Protein AF-A0AB33TTB2-F1 (afdb_monomer)

Radius of gyration: 27.1 Å; Cα contacts (8 Å, |Δi|>4): 360; chains: 1; bounding box: 68×47×78 Å

Organism: Neisseria meningitidis (NCBI:txid487)

Secondary structure (DSSP, 8-state):
-HHHHHHHHTT-HHHHHHT---TTPPPGGG-TTSTHHHHHHHHHHHHHHHHHHHTTTTS-HHHHHHHHHHHHHHHHHHHTS--SS-GGG-HHHHHHHHHHHHHHHHHHHHHHHTT--THHHHHHHHHHHHHHHHHHHHHH--TT-TTTTTGGGHHHHHHHHHHHHHHTS--HHHHHHTSHHHHHHHHTHHHHHHHHHHHHHHHHHH-GGGS-TTHHHHHHHHHHHHHHHHIIIIIHHHHT----HHHHIIIIIIHHHHHHHHHHHHHTTSHHHHHHHHTT--HHHH--BT-TTS--EEE-TTSPP-EEEEESHHHHHTHHHHHHHHHHHT-EEEEEE-STTTTS--

pLDDT: mean 86.95, std 10.03, range [43.91, 97.88]

Mean predicted aligned error: 10.15 Å

Structure (mmCIF, N/CA/C/O backbone):
data_AF-A0AB33TTB2-F1
#
_entry.id   AF-A0AB33TTB2-F1
#
loop_
_atom_site.group_PDB
_atom_site.id
_atom_site.type_symbol
_atom_site.label_atom_id
_atom_site.label_alt_id
_atom_site.label_comp_id
_atom_site.label_asym_id
_atom_site.label_entity_id
_atom_site.label_seq_id
_atom_site.pdbx_PDB_ins_code
_atom_site.Cartn_x
_atom_site.Cartn_y
_atom_site.Cartn_z
_atom_site.occupancy
_atom_site.B_iso_or_equiv
_atom_site.auth_seq_id
_atom_site.auth_comp_id
_atom_site.auth_asym_id
_atom_site.auth_atom_id
_atom_site.pdbx_PDB_model_num
ATOM 1 N N . MET A 1 1 ? 6.345 -4.148 -17.003 1.00 59.56 1 MET A N 1
ATOM 2 C CA . MET A 1 1 ? 4.890 -3.940 -16.803 1.00 59.56 1 MET A CA 1
ATOM 3 C C . MET A 1 1 ? 4.116 -5.257 -16.693 1.00 59.56 1 MET A C 1
ATOM 5 O O . MET A 1 1 ? 3.504 -5.482 -15.660 1.00 59.56 1 MET A O 1
ATOM 9 N N . TRP A 1 2 ? 4.180 -6.157 -17.684 1.00 67.38 2 TRP A N 1
ATOM 10 C CA . TRP A 1 2 ? 3.386 -7.404 -17.705 1.00 67.38 2 TRP A CA 1
ATOM 11 C C . TRP A 1 2 ? 3.633 -8.361 -16.536 1.00 67.38 2 TRP A C 1
ATOM 13 O O . TRP A 1 2 ? 2.680 -8.831 -15.923 1.00 67.38 2 TRP A O 1
ATOM 23 N N . LYS A 1 3 ? 4.902 -8.603 -16.175 1.00 69.50 3 LYS A N 1
ATOM 24 C CA . LYS A 1 3 ? 5.251 -9.426 -15.005 1.00 69.50 3 LYS A CA 1
ATOM 25 C C . LYS A 1 3 ? 4.640 -8.860 -13.717 1.00 69.50 3 LYS A C 1
ATOM 27 O O . LYS A 1 3 ? 4.057 -9.613 -12.951 1.00 69.50 3 LYS A O 1
ATOM 32 N N . SER A 1 4 ? 4.698 -7.538 -13.529 1.00 65.88 4 SER A N 1
ATOM 33 C CA . SER A 1 4 ? 4.087 -6.845 -12.386 1.00 65.88 4 SER A CA 1
ATOM 34 C C . SER A 1 4 ? 2.560 -6.950 -12.379 1.00 65.88 4 SER A C 1
ATOM 36 O O . SER A 1 4 ? 1.979 -7.112 -11.317 1.00 65.88 4 SER A O 1
ATOM 38 N N . ALA A 1 5 ? 1.904 -6.897 -13.544 1.00 69.75 5 ALA A N 1
ATOM 39 C CA . ALA A 1 5 ? 0.453 -7.066 -13.645 1.00 69.75 5 ALA A CA 1
ATOM 40 C C . ALA A 1 5 ? 0.011 -8.500 -13.301 1.00 69.75 5 ALA A C 1
ATOM 42 O O . ALA A 1 5 ? -0.949 -8.691 -12.560 1.00 69.75 5 ALA A O 1
ATOM 43 N N . LEU A 1 6 ? 0.739 -9.512 -13.785 1.00 72.12 6 LEU A N 1
ATOM 44 C CA . LEU A 1 6 ? 0.461 -10.918 -13.472 1.00 72.12 6 LEU A CA 1
ATOM 45 C C . LEU A 1 6 ? 0.673 -11.232 -11.987 1.00 72.12 6 LEU A C 1
ATOM 47 O O . LEU A 1 6 ? -0.139 -11.929 -11.386 1.00 72.12 6 LEU A O 1
ATOM 51 N N . THR A 1 7 ? 1.729 -10.697 -11.372 1.00 72.56 7 THR A N 1
ATOM 52 C CA . THR A 1 7 ? 1.968 -10.891 -9.935 1.00 72.56 7 THR A CA 1
ATOM 53 C C . THR A 1 7 ? 0.999 -10.089 -9.071 1.00 72.56 7 THR A C 1
ATOM 55 O O . THR A 1 7 ? 0.660 -10.549 -7.984 1.00 72.56 7 THR A O 1
ATOM 58 N N . ALA A 1 8 ? 0.484 -8.952 -9.555 1.00 70.44 8 ALA A N 1
ATOM 59 C CA . ALA A 1 8 ? -0.606 -8.221 -8.903 1.00 70.44 8 ALA A CA 1
ATOM 60 C C . ALA A 1 8 ? -1.866 -9.082 -8.757 1.00 70.44 8 ALA A C 1
ATOM 62 O O . ALA A 1 8 ? -2.477 -9.100 -7.694 1.00 70.44 8 ALA A O 1
ATOM 63 N N . LEU A 1 9 ? -2.222 -9.821 -9.814 1.00 73.06 9 LEU A N 1
ATOM 64 C CA . LEU A 1 9 ? -3.417 -10.669 -9.850 1.00 73.06 9 LEU A CA 1
ATOM 65 C C . LEU A 1 9 ? -3.368 -11.807 -8.822 1.00 73.06 9 LEU A C 1
ATOM 67 O O . LEU A 1 9 ? -4.408 -12.227 -8.327 1.00 73.06 9 LEU A O 1
ATOM 71 N N . GLY A 1 10 ? -2.169 -12.287 -8.488 1.00 76.56 10 GLY A N 1
ATOM 72 C CA . GLY A 1 10 ? -1.950 -13.295 -7.449 1.00 76.56 10 GLY A CA 1
ATOM 73 C C . GLY A 1 10 ? -1.632 -12.725 -6.064 1.00 76.56 10 GLY A C 1
ATOM 74 O O . GLY A 1 10 ? -1.158 -13.481 -5.221 1.00 76.56 10 GLY A O 1
ATOM 75 N N . PHE A 1 11 ? -1.801 -11.415 -5.842 1.00 80.88 11 PHE A N 1
ATOM 76 C CA . PHE A 1 11 ? -1.378 -10.716 -4.619 1.00 80.88 11 PHE A CA 1
ATOM 77 C C . PHE A 1 11 ? 0.077 -11.006 -4.224 1.00 80.88 11 PHE A C 1
ATOM 79 O O . PHE A 1 11 ? 0.389 -11.190 -3.053 1.00 80.88 11 PHE A O 1
ATOM 86 N N . ALA A 1 12 ? 0.978 -11.078 -5.204 1.00 84.94 12 ALA A N 1
ATOM 87 C CA . ALA A 1 12 ? 2.390 -11.415 -5.019 1.00 84.94 12 ALA A CA 1
ATOM 88 C C . ALA A 1 12 ? 3.334 -10.357 -5.615 1.00 84.94 12 ALA A C 1
ATOM 90 O O . ALA A 1 12 ? 4.532 -10.609 -5.788 1.00 84.94 12 ALA A O 1
ATOM 91 N N . SER A 1 13 ? 2.824 -9.167 -5.956 1.00 85.56 13 SER A N 1
ATOM 92 C CA . SER A 1 13 ? 3.643 -8.108 -6.558 1.00 85.56 13 SER A CA 1
ATOM 93 C C . SER A 1 13 ? 4.726 -7.615 -5.598 1.00 85.56 13 SER A C 1
ATOM 95 O O . SER A 1 13 ? 5.835 -7.317 -6.032 1.00 85.56 13 SER A O 1
ATOM 97 N N . ASN A 1 14 ? 4.472 -7.635 -4.290 1.00 88.88 14 ASN A N 1
ATOM 98 C CA . ASN A 1 14 ? 5.473 -7.317 -3.278 1.00 88.88 14 ASN A CA 1
ATOM 99 C C . ASN A 1 14 ? 6.686 -8.254 -3.325 1.00 88.88 14 ASN A C 1
ATOM 101 O O . ASN A 1 14 ? 7.813 -7.776 -3.313 1.00 88.88 14 ASN A O 1
ATOM 105 N N . LEU A 1 15 ? 6.483 -9.566 -3.472 1.00 87.12 15 LEU A N 1
ATOM 106 C CA . LEU A 1 15 ? 7.585 -10.527 -3.595 1.00 87.12 15 LEU A CA 1
ATOM 107 C C . LEU A 1 15 ? 8.352 -10.362 -4.909 1.00 87.12 15 LEU A C 1
ATOM 109 O O . LEU A 1 15 ? 9.559 -10.587 -4.946 1.00 87.12 15 LEU A O 1
ATOM 113 N N . TYR A 1 16 ? 7.663 -9.960 -5.980 1.00 85.56 16 TYR A N 1
ATOM 114 C CA . TYR A 1 16 ? 8.309 -9.618 -7.244 1.00 85.56 16 TYR A CA 1
ATOM 115 C C . TYR A 1 16 ? 9.255 -8.425 -7.079 1.00 85.56 16 TYR A C 1
ATOM 117 O O . TYR A 1 16 ? 10.412 -8.515 -7.475 1.00 85.56 16 TYR A O 1
ATOM 125 N N . PHE A 1 17 ? 8.795 -7.339 -6.452 1.00 85.00 17 PHE A N 1
ATOM 126 C CA . PHE A 1 17 ? 9.632 -6.158 -6.224 1.00 85.00 17 PHE A CA 1
ATOM 127 C C . PHE A 1 17 ? 10.705 -6.376 -5.145 1.00 85.00 17 PHE A C 1
ATOM 129 O O . PHE A 1 17 ? 11.785 -5.801 -5.254 1.00 85.00 17 PHE A O 1
ATOM 136 N N . ALA A 1 18 ? 10.464 -7.263 -4.172 1.00 84.88 18 ALA A N 1
ATOM 137 C CA . ALA A 1 18 ? 11.431 -7.630 -3.133 1.00 84.88 18 ALA A CA 1
ATOM 138 C C . ALA A 1 18 ? 12.701 -8.300 -3.683 1.00 84.88 18 ALA A C 1
ATOM 140 O O . ALA A 1 18 ? 13.742 -8.264 -3.033 1.00 84.88 18 ALA A O 1
ATOM 141 N N . ARG A 1 19 ? 12.629 -8.926 -4.867 1.00 82.94 19 ARG A N 1
ATOM 142 C CA . ARG A 1 19 ? 13.783 -9.566 -5.525 1.00 82.94 19 ARG A CA 1
ATOM 143 C C . ARG A 1 19 ? 14.780 -8.566 -6.116 1.00 82.94 19 ARG A C 1
ATOM 145 O O . ARG A 1 19 ? 15.838 -8.985 -6.565 1.00 82.94 19 ARG A O 1
ATOM 152 N N . GLY A 1 20 ? 14.474 -7.270 -6.070 1.00 67.06 20 GLY A N 1
ATOM 153 C CA . GLY A 1 20 ? 15.367 -6.215 -6.530 1.00 67.06 20 GLY A CA 1
ATOM 154 C C . GLY A 1 20 ? 15.230 -5.909 -8.020 1.00 67.06 20 GLY A C 1
ATOM 155 O O . GLY A 1 20 ? 14.283 -6.336 -8.684 1.00 67.06 20 GLY A O 1
ATOM 156 N N . LYS A 1 21 ? 16.153 -5.082 -8.514 1.00 62.44 21 LYS A N 1
ATOM 157 C CA . LYS A 1 21 ? 16.252 -4.676 -9.919 1.00 62.44 21 LYS A CA 1
ATOM 158 C C . LYS A 1 21 ? 17.317 -5.514 -10.614 1.00 62.44 21 LYS A C 1
ATOM 160 O O . LYS A 1 21 ? 18.397 -5.700 -10.056 1.00 62.44 21 LYS A O 1
ATOM 165 N N . ASP A 1 22 ? 17.048 -5.913 -11.849 1.00 56.81 22 ASP A N 1
ATOM 166 C CA . ASP A 1 22 ? 18.122 -6.286 -12.769 1.00 56.81 22 ASP A CA 1
ATOM 167 C C . ASP A 1 22 ? 18.899 -5.017 -13.176 1.00 56.81 22 ASP A C 1
ATOM 169 O O . ASP A 1 22 ? 18.348 -3.918 -13.166 1.00 56.81 22 ASP A O 1
ATOM 173 N N . TYR A 1 23 ? 20.172 -5.134 -13.560 1.00 43.91 23 TYR A N 1
ATOM 174 C CA . TYR A 1 23 ? 21.022 -3.981 -13.923 1.00 43.91 23 TYR A CA 1
ATOM 175 C C . TYR A 1 23 ? 20.400 -3.053 -14.993 1.00 43.91 23 TYR A C 1
ATOM 177 O O . TYR A 1 23 ? 20.652 -1.854 -15.006 1.00 43.91 23 TYR A O 1
ATOM 185 N N . PHE A 1 24 ? 19.542 -3.601 -15.860 1.00 52.94 24 PHE A N 1
ATOM 186 C CA . PHE A 1 24 ? 18.864 -2.889 -16.952 1.00 52.94 24 PHE A CA 1
ATOM 187 C C . PHE A 1 24 ? 17.390 -2.574 -16.668 1.00 52.94 24 PHE A C 1
ATOM 189 O O . PHE A 1 24 ? 16.651 -2.192 -17.578 1.00 52.94 24 PHE A O 1
ATOM 196 N N . ASP A 1 25 ? 16.925 -2.782 -15.438 1.00 60.16 25 ASP A N 1
ATOM 197 C CA . ASP A 1 25 ? 15.561 -2.423 -15.079 1.00 60.16 25 ASP A CA 1
ATOM 198 C C . ASP A 1 25 ? 15.410 -0.893 -15.006 1.00 60.16 25 ASP A C 1
ATOM 200 O O . ASP A 1 25 ? 16.280 -0.218 -14.447 1.00 60.16 25 ASP A O 1
ATOM 204 N N . PRO A 1 26 ? 14.277 -0.334 -15.478 1.00 60.41 26 PRO A N 1
ATOM 205 C CA . PRO A 1 26 ? 13.971 1.078 -15.275 1.00 60.41 26 PRO A CA 1
ATOM 206 C C . PRO A 1 26 ? 13.955 1.421 -13.781 1.00 60.41 26 PRO A C 1
ATOM 208 O O . PRO A 1 26 ? 13.750 0.546 -12.918 1.00 60.41 26 PRO A O 1
ATOM 211 N N . ALA A 1 27 ? 14.135 2.706 -13.460 1.00 70.38 27 ALA A N 1
ATOM 212 C CA . ALA A 1 27 ? 14.067 3.161 -12.077 1.00 70.38 27 ALA A CA 1
ATOM 213 C C . ALA A 1 27 ? 12.730 2.716 -11.448 1.00 70.38 27 ALA A C 1
ATOM 215 O O . ALA A 1 27 ? 11.704 2.673 -12.126 1.00 70.38 27 ALA A O 1
ATOM 216 N N . GLN A 1 28 ? 12.711 2.347 -10.153 1.00 72.56 28 GLN A N 1
ATOM 217 C CA . GLN A 1 28 ? 11.469 1.841 -9.534 1.00 72.56 28 GLN A CA 1
ATOM 218 C C . GLN A 1 28 ? 10.331 2.858 -9.703 1.00 72.56 28 GLN A C 1
ATOM 220 O O . GLN A 1 28 ? 9.194 2.473 -9.959 1.00 72.56 28 GLN A O 1
ATOM 225 N N . GLU A 1 29 ? 10.653 4.148 -9.602 1.00 74.31 29 GLU A N 1
ATOM 226 C CA . GLU A 1 29 ? 9.709 5.258 -9.713 1.00 74.31 29 GLU A CA 1
ATOM 227 C C . GLU A 1 29 ? 9.041 5.400 -11.084 1.00 74.31 29 GLU A C 1
ATOM 229 O O . GLU A 1 29 ? 7.961 5.986 -11.178 1.00 74.31 29 GLU A O 1
ATOM 234 N N . GLU A 1 30 ? 9.655 4.844 -12.128 1.00 79.75 30 GLU A N 1
ATOM 235 C CA . GLU A 1 30 ? 9.133 4.828 -13.496 1.00 79.75 30 GLU A CA 1
ATOM 236 C C . GLU A 1 30 ? 8.229 3.617 -13.743 1.00 79.75 30 GLU A C 1
ATOM 238 O O . GLU A 1 30 ? 7.514 3.566 -14.743 1.00 79.75 30 GLU A O 1
ATOM 243 N N . LYS A 1 31 ? 8.218 2.622 -12.841 1.00 82.62 31 LYS A N 1
ATOM 244 C CA . LYS A 1 31 ? 7.363 1.438 -12.976 1.00 82.62 31 LYS A CA 1
ATOM 245 C C . LYS A 1 31 ? 5.907 1.836 -12.660 1.00 82.62 31 LYS A C 1
ATOM 247 O O . LYS A 1 31 ? 5.584 2.081 -11.493 1.00 82.62 31 LYS A O 1
ATOM 252 N N . PRO A 1 32 ? 4.972 1.819 -13.640 1.00 85.31 32 PRO A N 1
ATOM 253 C CA . PRO A 1 32 ? 3.609 2.338 -13.435 1.00 85.31 32 PRO A CA 1
ATOM 254 C C . PRO A 1 32 ? 2.786 1.540 -12.422 1.00 85.31 32 PRO A C 1
ATOM 256 O O . PRO A 1 32 ? 1.846 2.045 -11.819 1.00 85.31 32 PRO A O 1
ATOM 259 N N . LEU A 1 33 ? 3.163 0.281 -12.212 1.00 85.81 33 LEU A N 1
ATOM 260 C CA . LEU A 1 33 ? 2.527 -0.639 -11.278 1.00 85.81 33 LEU A CA 1
ATOM 261 C C . LEU A 1 33 ? 3.441 -0.933 -10.083 1.00 85.81 33 LEU A C 1
ATOM 263 O O . LEU A 1 33 ? 3.474 -2.064 -9.616 1.00 85.81 33 LEU A O 1
ATOM 267 N N . LEU A 1 34 ? 4.244 0.029 -9.617 1.00 85.75 34 LEU A N 1
ATOM 268 C CA . LEU A 1 34 ? 5.016 -0.186 -8.392 1.00 85.75 34 LEU A CA 1
ATOM 269 C C . LEU A 1 34 ? 4.067 -0.260 -7.189 1.00 85.75 34 LEU A C 1
ATOM 271 O O . LEU A 1 34 ? 3.976 -1.300 -6.551 1.00 85.75 34 LEU A O 1
ATOM 275 N N . HIS A 1 35 ? 3.302 0.805 -6.934 1.00 87.75 35 HIS A N 1
ATOM 276 C CA . HIS A 1 35 ? 2.435 0.995 -5.757 1.00 87.75 35 HIS 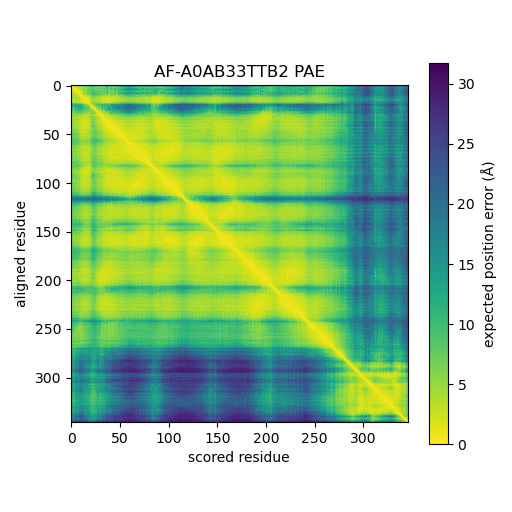A CA 1
ATOM 277 C C . HIS A 1 35 ? 1.523 -0.194 -5.373 1.00 87.75 35 HIS A C 1
ATOM 279 O O . HIS A 1 35 ? 1.262 -0.422 -4.195 1.00 87.75 35 HIS A O 1
ATOM 285 N N . ILE A 1 36 ? 1.087 -1.027 -6.321 1.00 89.31 36 ILE A N 1
ATOM 286 C CA . ILE A 1 36 ? 0.303 -2.249 -6.048 1.00 89.31 36 ILE A CA 1
ATOM 287 C C . ILE A 1 36 ? 1.016 -3.280 -5.149 1.00 89.31 36 ILE A C 1
ATOM 289 O O . ILE A 1 36 ? 0.380 -4.236 -4.699 1.00 89.31 36 ILE A O 1
ATOM 293 N N . TRP A 1 37 ? 2.321 -3.131 -4.889 1.00 90.50 37 TRP A N 1
ATOM 294 C CA . TRP A 1 37 ? 3.038 -3.956 -3.914 1.00 90.50 37 TRP A CA 1
ATOM 295 C C . TRP A 1 37 ? 2.417 -3.845 -2.518 1.00 90.50 37 TRP A C 1
ATOM 297 O O . TRP A 1 37 ? 2.256 -4.866 -1.851 1.00 90.50 37 TRP A O 1
ATOM 307 N N . SER A 1 38 ? 2.019 -2.642 -2.087 1.00 89.31 38 SER A N 1
ATOM 308 C CA . SER A 1 38 ? 1.459 -2.456 -0.742 1.00 89.31 38 SER A CA 1
ATOM 309 C C . SER A 1 38 ? 0.097 -3.134 -0.633 1.00 89.31 38 SER A C 1
ATOM 311 O O . SER A 1 38 ? -0.182 -3.788 0.365 1.00 89.31 38 SER A O 1
ATOM 313 N N . LEU A 1 39 ? -0.695 -3.084 -1.710 1.00 90.12 39 LEU A N 1
ATOM 314 C CA . LEU A 1 39 ? -1.994 -3.741 -1.778 1.00 90.12 39 LEU A CA 1
ATOM 315 C C . LEU A 1 39 ? -1.846 -5.261 -1.641 1.00 90.12 39 LEU A C 1
ATOM 317 O O . LEU A 1 39 ? -2.609 -5.892 -0.925 1.00 90.12 39 LEU A O 1
ATOM 321 N N . SER A 1 40 ? -0.817 -5.854 -2.257 1.00 91.06 40 SER A N 1
ATOM 322 C CA . SER A 1 40 ? -0.523 -7.282 -2.060 1.00 91.06 40 SER A CA 1
ATOM 323 C C . SER A 1 40 ? -0.179 -7.609 -0.604 1.00 91.06 40 SER A C 1
ATOM 325 O O . SER A 1 40 ? -0.615 -8.637 -0.095 1.00 91.06 40 SER A O 1
ATOM 327 N N . VAL A 1 41 ? 0.575 -6.742 0.083 1.00 91.12 41 VAL A N 1
ATOM 328 C CA . VAL A 1 41 ? 0.881 -6.915 1.514 1.00 91.12 41 VAL A CA 1
ATOM 329 C C . VAL A 1 41 ? -0.394 -6.849 2.361 1.00 91.12 41 VAL A C 1
ATOM 331 O O . VAL A 1 41 ? -0.580 -7.684 3.246 1.00 91.12 41 VAL A O 1
ATOM 334 N N . GLU A 1 42 ? -1.280 -5.894 2.080 1.00 91.75 42 GLU A N 1
ATOM 335 C CA . GLU A 1 42 ? -2.563 -5.741 2.776 1.00 91.75 42 GLU A CA 1
ATOM 336 C C . GLU A 1 42 ? -3.472 -6.958 2.575 1.00 91.75 42 GLU A C 1
ATOM 338 O O . GLU A 1 42 ? -3.977 -7.511 3.548 1.00 91.75 42 GLU A O 1
ATOM 343 N N . GLU A 1 43 ? -3.624 -7.437 1.342 1.00 90.44 43 GLU A N 1
ATOM 344 C CA . GLU A 1 43 ? -4.468 -8.597 1.022 1.00 90.44 43 GLU A CA 1
ATOM 345 C C . GLU A 1 43 ? -3.921 -9.892 1.644 1.00 90.44 43 GLU A C 1
ATOM 347 O O . GLU A 1 43 ? -4.672 -10.672 2.236 1.00 90.44 43 GLU A O 1
ATOM 352 N N . GLN A 1 44 ? -2.595 -10.092 1.624 1.00 92.69 44 GLN A N 1
ATOM 353 C CA . GLN A 1 44 ? -1.944 -11.191 2.351 1.00 92.69 44 GLN A CA 1
ATOM 354 C C . GLN A 1 44 ? -2.235 -11.113 3.856 1.00 92.69 44 GLN A C 1
ATOM 356 O O . GLN A 1 44 ? -2.559 -12.128 4.483 1.00 92.69 44 GLN A O 1
ATOM 361 N N . PHE A 1 45 ? -2.155 -9.915 4.442 1.00 93.12 45 PHE A N 1
ATOM 362 C CA . PHE A 1 45 ? -2.501 -9.710 5.844 1.00 93.12 45 PHE A CA 1
ATOM 363 C C . PHE A 1 45 ? -3.977 -10.023 6.098 1.00 93.12 45 PHE A C 1
ATOM 365 O O . PHE A 1 45 ? -4.276 -10.769 7.025 1.00 93.12 45 PHE A O 1
ATOM 372 N N . TYR A 1 46 ? -4.904 -9.531 5.275 1.00 90.81 46 TYR A N 1
ATOM 373 C CA . TYR A 1 46 ? -6.340 -9.768 5.448 1.00 90.81 46 TYR A CA 1
ATOM 374 C C . TYR A 1 46 ? -6.762 -11.216 5.223 1.00 90.81 46 TYR A C 1
ATOM 376 O O . TYR A 1 46 ? -7.768 -11.638 5.790 1.00 90.81 46 TYR A O 1
ATOM 384 N N . PHE A 1 47 ? -5.985 -12.002 4.483 1.00 90.81 47 PHE A N 1
ATOM 385 C CA . PHE A 1 47 ? -6.213 -13.438 4.376 1.00 90.81 47 PHE A CA 1
ATOM 386 C C . PHE A 1 47 ? -5.739 -14.196 5.628 1.00 90.81 47 PHE A C 1
ATOM 388 O O . PHE A 1 47 ? -6.453 -15.043 6.166 1.00 90.81 47 PHE A O 1
ATOM 395 N N . VAL A 1 48 ? -4.543 -13.875 6.132 1.00 94.19 48 VAL A N 1
ATOM 396 C CA . VAL A 1 48 ? -3.910 -14.597 7.253 1.00 94.19 48 VAL A CA 1
ATOM 397 C C . VAL A 1 48 ? -4.453 -14.152 8.616 1.00 94.19 48 VAL A C 1
ATOM 399 O O . VAL A 1 48 ? -4.693 -14.971 9.506 1.00 94.19 48 VAL A O 1
ATOM 402 N N . PHE A 1 49 ? -4.662 -12.852 8.804 1.00 94.81 49 PHE A N 1
ATOM 403 C CA . PHE A 1 49 ? -4.999 -12.244 10.089 1.00 94.81 49 PHE A CA 1
ATOM 404 C C . PHE A 1 49 ? -6.309 -12.758 10.713 1.00 94.81 49 PHE A C 1
ATOM 406 O O . PHE A 1 49 ? -6.297 -13.057 11.910 1.00 94.81 49 PHE A O 1
ATOM 413 N N . PRO A 1 50 ? -7.422 -12.946 9.970 1.00 93.38 50 PRO A N 1
ATOM 414 C CA . PRO A 1 50 ? -8.638 -13.531 10.531 1.00 93.38 50 PRO A CA 1
ATOM 415 C C . PRO A 1 50 ? -8.413 -14.939 11.088 1.00 93.38 50 PRO A C 1
ATOM 417 O O . PRO A 1 50 ? -8.910 -15.248 12.168 1.00 93.38 50 PRO A O 1
ATOM 420 N N . ILE A 1 51 ? -7.618 -15.771 10.403 1.00 95.25 51 ILE A N 1
ATOM 421 C CA . ILE A 1 51 ? -7.288 -17.134 10.848 1.00 95.25 51 ILE A CA 1
ATOM 422 C C . ILE A 1 51 ? -6.509 -17.083 12.167 1.00 95.25 51 ILE A C 1
ATOM 424 O O . ILE A 1 51 ? -6.845 -17.795 13.113 1.00 95.25 51 ILE A O 1
ATOM 428 N N . LEU A 1 52 ? -5.520 -16.190 12.268 1.00 94.62 52 LEU A N 1
ATOM 429 C CA . LEU A 1 52 ? -4.772 -15.975 13.510 1.00 94.62 52 LEU A CA 1
ATOM 430 C C . LEU A 1 52 ? -5.676 -15.479 14.646 1.00 94.62 52 LEU A C 1
ATOM 432 O O . LEU A 1 52 ? -5.554 -15.937 15.782 1.00 94.62 52 LEU A O 1
ATOM 436 N N . LEU A 1 53 ? -6.615 -14.576 14.352 1.00 94.00 53 LEU A N 1
ATOM 437 C CA . LEU A 1 53 ? -7.569 -14.078 15.342 1.00 94.00 53 LEU A CA 1
ATOM 438 C C . LEU A 1 53 ? -8.506 -15.171 15.861 1.00 94.00 53 LEU A C 1
ATOM 440 O O . LEU A 1 53 ? -8.842 -15.143 17.046 1.00 94.00 53 LEU A O 1
ATOM 444 N N . LEU A 1 54 ? -8.905 -16.147 15.037 1.00 95.81 54 LEU A N 1
ATOM 445 C CA . LEU A 1 54 ? -9.764 -17.255 15.478 1.00 95.81 54 LEU A CA 1
ATOM 446 C C . LEU A 1 54 ? -9.154 -18.045 16.646 1.00 95.81 54 LEU A C 1
ATOM 448 O O . LEU A 1 54 ? -9.899 -18.495 17.520 1.00 95.81 54 LEU A O 1
ATOM 452 N N . LEU A 1 55 ? -7.820 -18.133 16.729 1.00 96.44 55 LEU A N 1
ATOM 453 C CA . LEU A 1 55 ? -7.104 -18.810 17.821 1.00 96.44 55 LEU A CA 1
ATOM 454 C C . LEU A 1 55 ? -7.384 -18.182 19.197 1.00 96.44 55 LEU A C 1
ATOM 456 O O . LEU A 1 55 ? -7.385 -18.870 20.221 1.00 96.44 55 LEU A O 1
ATOM 460 N N . VAL A 1 56 ? -7.649 -16.873 19.229 1.00 96.75 56 VAL A N 1
ATOM 461 C CA . VAL A 1 56 ? -7.866 -16.099 20.462 1.00 96.75 56 VAL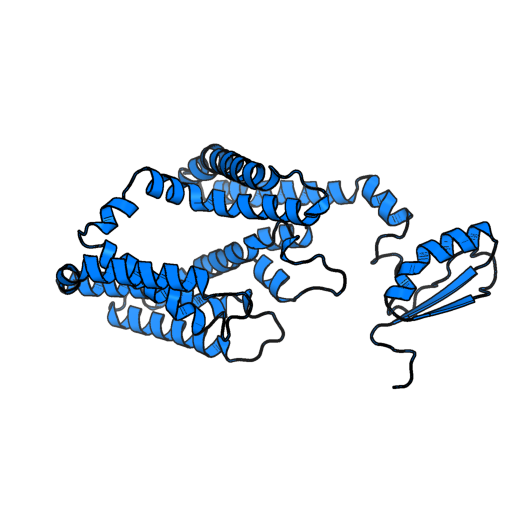 A CA 1
ATOM 462 C C . VAL A 1 56 ? -9.244 -15.435 20.538 1.00 96.75 56 VAL A C 1
ATOM 464 O O . VAL A 1 56 ? -9.567 -14.822 21.556 1.00 96.75 56 VAL A O 1
ATOM 467 N N . ALA A 1 57 ? -10.097 -15.598 19.522 1.00 94.19 57 ALA A N 1
ATOM 468 C CA . ALA A 1 57 ? -11.378 -14.897 19.394 1.00 94.19 57 ALA A CA 1
ATOM 469 C C . ALA A 1 57 ? -12.328 -15.131 20.580 1.00 94.19 57 ALA A C 1
ATOM 471 O O . ALA A 1 57 ? -13.047 -14.222 20.993 1.00 94.19 57 ALA A O 1
ATOM 472 N N . ARG A 1 58 ? -12.308 -16.338 21.161 1.00 95.25 58 ARG A N 1
ATOM 473 C CA . ARG A 1 58 ? -13.126 -16.709 22.334 1.00 95.25 58 ARG A CA 1
ATOM 474 C C . ARG A 1 58 ? -12.434 -16.456 23.679 1.00 95.25 58 ARG A C 1
ATOM 476 O O . ARG A 1 58 ? -12.988 -16.785 24.724 1.00 95.25 58 ARG A O 1
ATOM 483 N N . LYS A 1 59 ? -11.207 -15.932 23.676 1.00 96.44 59 LYS A N 1
ATOM 484 C CA . LYS A 1 59 ? -10.433 -15.639 24.891 1.00 96.44 59 LYS A CA 1
ATOM 485 C C . LYS A 1 59 ? -10.693 -14.206 25.363 1.00 96.44 59 LYS A C 1
ATOM 487 O O . LYS A 1 59 ? -11.275 -13.395 24.645 1.00 96.44 59 LYS A O 1
ATOM 492 N N . SER A 1 60 ? -10.257 -13.888 26.583 1.00 96.31 60 SER A N 1
ATOM 493 C CA . SER A 1 60 ? -10.404 -12.540 27.143 1.00 96.31 60 SER A CA 1
ATOM 494 C C . SER A 1 60 ? -9.619 -11.500 26.333 1.00 96.31 60 SER A C 1
ATOM 496 O O . SER A 1 60 ? -8.603 -11.818 25.714 1.00 96.31 60 SER A O 1
ATOM 498 N N . LEU A 1 61 ? -10.038 -10.230 26.388 1.00 95.38 61 LEU A N 1
ATOM 499 C CA . LEU A 1 61 ? -9.351 -9.139 25.678 1.00 95.38 61 LEU A CA 1
ATOM 500 C C . LEU A 1 61 ? -7.874 -8.996 26.077 1.00 95.38 61 LEU A C 1
ATOM 502 O O . LEU A 1 61 ? -7.067 -8.564 25.265 1.00 95.38 61 LEU A O 1
ATOM 506 N N . ARG A 1 62 ? -7.500 -9.395 27.301 1.00 95.19 62 ARG A N 1
ATOM 507 C CA . ARG A 1 62 ? -6.096 -9.414 27.743 1.00 95.19 62 ARG A CA 1
ATOM 508 C C . ARG A 1 62 ? -5.273 -10.452 26.984 1.00 95.19 62 ARG A C 1
ATOM 510 O O . ARG A 1 62 ? -4.152 -10.157 26.593 1.00 95.19 62 ARG A O 1
ATOM 517 N N . VAL A 1 63 ? -5.840 -11.638 26.756 1.00 96.94 63 VAL A N 1
ATOM 518 C CA . VAL A 1 63 ? -5.191 -12.698 25.971 1.00 96.94 63 VAL A CA 1
ATOM 519 C C . VAL A 1 63 ? -5.091 -12.281 24.507 1.00 96.94 63 VAL A C 1
ATOM 521 O O . VAL A 1 63 ? -4.030 -12.428 23.914 1.00 96.94 63 VAL A O 1
ATOM 524 N N . GLN A 1 64 ? -6.155 -11.696 23.947 1.00 96.88 64 GLN A N 1
ATOM 525 C CA . GLN A 1 64 ? -6.130 -11.161 22.581 1.00 96.88 64 GLN A CA 1
ATOM 526 C C . GLN A 1 64 ? -5.053 -10.080 22.424 1.00 96.88 64 GLN A C 1
ATOM 528 O O . GLN A 1 64 ? -4.264 -10.132 21.488 1.00 96.88 64 GLN A O 1
ATOM 533 N N . PHE A 1 65 ? -4.973 -9.138 23.370 1.00 97.25 65 PHE A N 1
ATOM 534 C CA . PHE A 1 65 ? -3.951 -8.093 23.368 1.00 97.25 65 PHE A CA 1
ATOM 535 C C . PHE A 1 65 ? -2.538 -8.678 23.468 1.00 97.25 65 PHE A C 1
ATOM 537 O O . PHE A 1 65 ? -1.682 -8.321 22.667 1.00 97.25 65 PHE A O 1
ATOM 544 N N . GLY A 1 66 ? -2.297 -9.603 24.406 1.00 97.75 66 GLY A N 1
ATOM 545 C CA . GLY A 1 66 ? -0.995 -10.256 24.565 1.00 97.75 66 GLY A CA 1
ATOM 546 C C . GLY A 1 66 ? -0.562 -11.026 23.316 1.00 97.75 66 GLY A C 1
ATOM 547 O O . GLY A 1 66 ? 0.588 -10.923 22.902 1.00 97.75 66 GLY A O 1
ATOM 548 N N . PHE A 1 67 ? -1.495 -11.728 22.668 1.00 97.88 67 PHE A N 1
ATOM 549 C CA . PHE A 1 67 ? -1.244 -12.436 21.413 1.00 97.88 67 PHE A CA 1
ATOM 550 C C . PHE A 1 67 ? -0.867 -11.483 20.271 1.00 97.88 67 PHE A C 1
ATOM 552 O O . PHE A 1 67 ? 0.154 -11.677 19.617 1.00 97.88 67 PHE A O 1
ATOM 559 N N . LEU A 1 68 ? -1.641 -10.413 20.063 1.00 97.69 68 LEU A N 1
ATOM 560 C CA . LEU A 1 68 ? -1.338 -9.408 19.038 1.00 97.69 68 LEU A CA 1
ATOM 561 C C . LEU A 1 68 ? -0.016 -8.676 19.317 1.00 97.69 68 LEU A C 1
ATOM 563 O O . LEU A 1 68 ? 0.737 -8.390 18.388 1.00 97.69 68 LEU A O 1
ATOM 567 N N . ALA A 1 69 ? 0.287 -8.404 20.588 1.00 97.62 69 ALA A N 1
ATOM 568 C CA . ALA A 1 69 ? 1.532 -7.761 20.995 1.00 97.62 69 ALA A CA 1
ATOM 569 C C . ALA A 1 69 ? 2.733 -8.673 20.721 1.00 97.62 69 ALA A C 1
ATOM 571 O O . ALA A 1 69 ? 3.746 -8.200 20.211 1.00 97.62 69 ALA A O 1
ATOM 572 N N . ALA A 1 70 ? 2.595 -9.978 20.978 1.00 97.75 70 ALA A N 1
ATOM 573 C CA . ALA A 1 70 ? 3.610 -10.969 20.640 1.00 97.75 70 ALA A CA 1
ATOM 574 C C . ALA A 1 70 ? 3.859 -11.038 19.124 1.00 97.75 70 ALA A C 1
ATOM 576 O O . ALA A 1 70 ? 5.012 -11.053 18.702 1.00 97.75 70 ALA A O 1
ATOM 577 N N . LEU A 1 71 ? 2.807 -11.001 18.297 1.00 97.12 71 LEU A N 1
ATOM 578 C CA . LEU A 1 71 ? 2.956 -10.953 16.837 1.00 97.12 71 LEU A CA 1
ATOM 579 C C . LEU A 1 71 ? 3.640 -9.662 16.358 1.00 97.12 71 LEU A C 1
ATOM 581 O O . LEU A 1 71 ? 4.497 -9.723 15.478 1.00 97.12 71 LEU A O 1
ATOM 585 N N . CYS A 1 72 ? 3.310 -8.502 16.942 1.00 96.75 72 CYS A N 1
ATOM 586 C CA . CYS A 1 72 ? 3.979 -7.239 16.595 1.00 96.75 72 CYS A CA 1
ATOM 587 C C . CYS A 1 72 ? 5.459 -7.291 16.986 1.00 96.75 72 CYS A C 1
ATOM 589 O O . CYS A 1 72 ? 6.318 -6.925 16.190 1.00 96.75 72 CYS A O 1
ATOM 591 N N . ALA A 1 73 ? 5.766 -7.798 18.185 1.00 96.50 73 ALA A N 1
ATOM 592 C CA . ALA A 1 73 ? 7.136 -7.966 18.655 1.00 96.50 73 ALA A CA 1
ATOM 593 C C . ALA A 1 73 ? 7.930 -8.927 17.760 1.00 96.50 73 ALA A C 1
ATOM 595 O O . ALA A 1 73 ? 9.074 -8.635 17.429 1.00 96.50 73 ALA A O 1
ATOM 596 N N . LEU A 1 74 ? 7.315 -10.026 17.310 1.00 96.12 74 LEU A N 1
ATOM 597 C CA . LEU A 1 74 ? 7.929 -10.961 16.369 1.00 96.12 74 LEU A CA 1
ATOM 598 C C . LEU A 1 74 ? 8.212 -10.303 15.010 1.00 96.12 74 LEU A C 1
ATOM 600 O O . LEU A 1 74 ? 9.300 -10.464 14.466 1.00 96.12 74 LEU A O 1
ATOM 604 N N . SER A 1 75 ? 7.258 -9.528 14.488 1.00 95.19 75 SER A N 1
ATOM 605 C CA . SER A 1 75 ? 7.418 -8.761 13.246 1.00 95.19 75 SER A CA 1
ATOM 606 C C . SER A 1 75 ? 8.558 -7.734 13.349 1.00 95.19 75 SER A C 1
ATOM 608 O O . SER A 1 75 ? 9.398 -7.654 12.453 1.00 95.19 75 SER A O 1
ATOM 610 N N . LEU A 1 76 ? 8.664 -7.019 14.476 1.00 94.75 76 LEU A N 1
ATOM 611 C CA . LEU A 1 76 ? 9.775 -6.097 14.746 1.00 94.75 76 LEU A CA 1
ATOM 612 C C . LEU A 1 76 ? 11.111 -6.826 14.898 1.00 94.75 76 LEU A C 1
ATOM 614 O O . LEU A 1 76 ? 12.109 -6.385 14.334 1.00 94.75 76 LEU A O 1
ATOM 618 N N . ALA A 1 77 ? 11.143 -7.942 15.627 1.00 94.31 77 ALA A N 1
ATOM 619 C CA . ALA A 1 77 ? 12.352 -8.740 15.807 1.00 94.31 77 ALA A CA 1
ATOM 620 C C . ALA A 1 77 ? 12.876 -9.255 14.458 1.00 94.31 77 ALA A C 1
ATOM 622 O O . ALA A 1 77 ? 14.076 -9.194 14.196 1.00 94.31 77 ALA A O 1
ATOM 623 N N . ALA A 1 78 ? 11.971 -9.667 13.564 1.00 93.25 78 ALA A N 1
ATOM 624 C CA . ALA A 1 78 ? 12.322 -10.096 12.216 1.00 93.25 78 ALA A CA 1
ATOM 625 C C . ALA A 1 78 ? 13.003 -8.989 11.387 1.00 93.25 78 ALA A C 1
ATOM 627 O O . ALA A 1 78 ? 13.825 -9.306 10.529 1.00 93.25 78 ALA A O 1
ATOM 628 N N . SER A 1 79 ? 12.747 -7.701 11.662 1.00 91.12 79 SER A N 1
ATOM 629 C CA . SER A 1 79 ? 13.393 -6.594 10.928 1.00 91.12 79 SER A CA 1
ATOM 630 C C . SER A 1 79 ? 14.915 -6.547 11.119 1.00 91.12 79 SER A C 1
ATOM 632 O O . SER A 1 79 ? 15.637 -6.098 10.223 1.00 91.12 79 SER A O 1
ATOM 634 N N . PHE A 1 80 ? 15.423 -7.093 12.229 1.00 90.81 80 PHE A N 1
ATOM 635 C CA . PHE A 1 80 ? 16.857 -7.169 12.521 1.00 90.81 80 PHE A CA 1
ATOM 636 C C . PHE A 1 80 ? 17.557 -8.354 11.847 1.00 90.81 80 PHE A C 1
ATOM 638 O O . PHE A 1 80 ? 18.783 -8.369 11.765 1.00 90.81 80 PHE A O 1
ATOM 645 N N . ILE A 1 81 ? 16.809 -9.324 11.316 1.00 91.50 81 ILE A N 1
ATOM 646 C CA . ILE A 1 81 ? 17.385 -10.490 10.639 1.00 91.50 81 ILE A CA 1
ATOM 647 C C . ILE A 1 81 ? 17.881 -10.063 9.246 1.00 91.50 81 ILE A C 1
ATOM 649 O O . ILE A 1 81 ? 17.133 -9.410 8.510 1.00 91.50 81 ILE A O 1
ATOM 653 N N . PRO A 1 82 ? 19.134 -10.363 8.852 1.00 88.50 82 PRO A N 1
ATOM 654 C CA . PRO A 1 82 ? 19.614 -10.106 7.495 1.00 88.50 82 PRO A CA 1
ATOM 655 C C . PRO A 1 82 ? 18.759 -10.829 6.447 1.00 88.50 82 PRO A C 1
ATOM 657 O O . PRO A 1 82 ? 18.344 -11.966 6.649 1.00 88.50 82 PRO A O 1
ATOM 660 N N . SER A 1 83 ? 18.495 -10.170 5.320 1.00 85.94 83 SER A N 1
ATOM 661 C CA . SER A 1 83 ? 17.693 -10.718 4.223 1.00 85.94 83 SER A CA 1
ATOM 662 C C . SER A 1 83 ? 18.358 -10.383 2.896 1.00 85.94 83 SER A C 1
ATOM 664 O O . SER A 1 83 ? 18.805 -9.255 2.711 1.00 85.94 83 SER A O 1
ATOM 666 N N . ALA A 1 84 ? 18.396 -11.356 1.983 1.00 85.62 84 ALA A N 1
ATOM 667 C CA . ALA A 1 84 ? 18.825 -11.147 0.599 1.00 85.62 84 ALA A CA 1
ATOM 668 C C . ALA A 1 84 ? 17.765 -10.405 -0.236 1.00 85.62 84 ALA A C 1
ATOM 670 O O . ALA A 1 84 ? 18.084 -9.801 -1.253 1.00 85.62 84 ALA A O 1
ATOM 671 N N . LEU A 1 85 ? 16.500 -10.459 0.194 1.00 87.19 85 LEU A N 1
ATOM 672 C CA . LEU A 1 85 ? 15.403 -9.695 -0.394 1.00 87.19 85 LEU A CA 1
ATOM 673 C C . LEU A 1 85 ? 15.310 -8.314 0.247 1.00 87.19 85 LEU A C 1
ATOM 675 O O . LEU A 1 85 ? 15.562 -8.170 1.449 1.00 87.19 85 LEU A O 1
ATOM 679 N N . ASP A 1 86 ? 14.848 -7.342 -0.534 1.00 86.44 86 ASP A N 1
ATOM 680 C CA . ASP A 1 86 ? 14.569 -5.999 -0.048 1.00 86.44 86 ASP A CA 1
ATOM 681 C C . ASP A 1 86 ? 13.459 -6.038 1.012 1.00 86.44 86 ASP A C 1
ATOM 683 O O . ASP A 1 86 ? 12.287 -6.336 0.743 1.00 86.44 86 ASP A O 1
ATOM 687 N N . LYS A 1 87 ? 13.866 -5.721 2.244 1.00 87.00 87 LYS A N 1
ATOM 688 C CA . LYS A 1 87 ? 13.027 -5.716 3.442 1.00 87.00 87 LYS A CA 1
ATOM 689 C C . LYS A 1 87 ? 11.818 -4.800 3.299 1.00 87.00 87 LYS A C 1
ATOM 691 O O . LYS A 1 87 ? 10.779 -5.094 3.892 1.00 87.00 87 LYS A O 1
ATOM 696 N N . TYR A 1 88 ? 11.923 -3.740 2.499 1.00 86.19 88 TYR A N 1
ATOM 697 C CA . TYR A 1 88 ? 10.863 -2.757 2.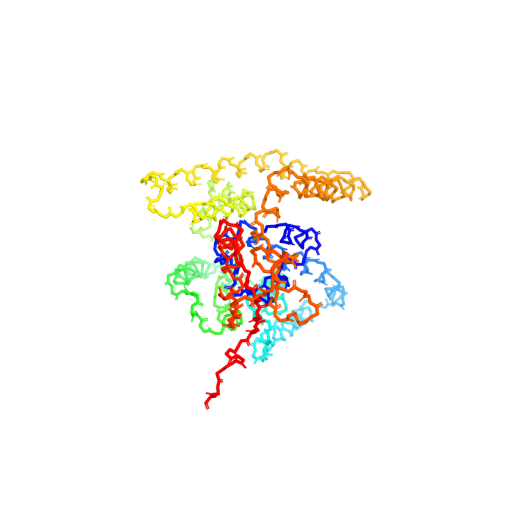303 1.00 86.19 88 TYR A CA 1
ATOM 698 C C . TYR A 1 88 ? 9.558 -3.369 1.782 1.00 86.19 88 TYR A C 1
ATOM 700 O O . TYR A 1 88 ? 8.479 -2.900 2.144 1.00 86.19 88 TYR A O 1
ATOM 708 N N . TYR A 1 89 ? 9.634 -4.438 0.987 1.00 89.31 89 TYR A N 1
ATOM 709 C CA . TYR A 1 89 ? 8.468 -5.080 0.372 1.00 89.31 89 TYR A CA 1
ATOM 710 C C . TYR A 1 89 ? 7.966 -6.316 1.140 1.00 89.31 89 TYR A C 1
ATOM 712 O O . TYR A 1 89 ? 6.946 -6.912 0.775 1.00 89.31 89 TYR A O 1
ATOM 720 N N . LEU A 1 90 ? 8.668 -6.742 2.195 1.00 91.06 90 LEU A N 1
ATOM 721 C CA . LEU A 1 90 ? 8.352 -7.990 2.885 1.00 91.06 90 LEU A CA 1
ATOM 722 C C . LEU A 1 90 ? 7.152 -7.826 3.837 1.00 91.06 90 LEU A C 1
ATOM 724 O O . LEU A 1 90 ? 7.173 -6.977 4.731 1.00 91.06 90 LEU A O 1
ATOM 728 N N . PRO A 1 91 ? 6.117 -8.679 3.715 1.00 92.06 91 PRO A N 1
ATOM 729 C CA . PRO A 1 91 ? 4.852 -8.490 4.423 1.00 92.06 91 PRO A CA 1
ATOM 730 C C . PRO A 1 91 ? 5.001 -8.703 5.934 1.00 92.06 91 PRO A C 1
ATOM 732 O O . PRO A 1 91 ? 4.446 -7.958 6.735 1.00 92.06 91 PRO A O 1
ATOM 735 N N . HIS A 1 92 ? 5.808 -9.686 6.341 1.00 91.00 92 HIS A N 1
ATOM 736 C CA . HIS A 1 92 ? 6.028 -10.019 7.748 1.00 91.00 92 HIS A CA 1
ATOM 737 C C . HIS A 1 92 ? 6.802 -8.931 8.510 1.00 91.00 92 HIS A C 1
ATOM 739 O O . HIS A 1 92 ? 6.638 -8.822 9.722 1.00 91.00 92 HIS A O 1
ATOM 745 N N . LEU A 1 93 ? 7.594 -8.101 7.820 1.00 92.19 93 LEU A N 1
ATOM 746 C CA . LEU A 1 93 ? 8.307 -6.967 8.425 1.00 92.19 93 LEU A CA 1
ATOM 747 C C . LEU A 1 93 ? 7.410 -5.737 8.597 1.00 92.19 93 LEU A C 1
ATOM 749 O O . LEU A 1 93 ? 7.611 -4.948 9.515 1.00 92.19 93 LEU A O 1
ATOM 753 N N . ARG A 1 94 ? 6.387 -5.604 7.747 1.00 91.50 94 ARG A N 1
ATOM 754 C CA . ARG A 1 94 ? 5.379 -4.535 7.814 1.00 91.50 94 ARG A CA 1
ATOM 755 C C . ARG A 1 94 ? 4.164 -4.886 8.660 1.00 91.50 94 ARG A C 1
ATOM 757 O O . ARG A 1 94 ? 3.402 -4.002 9.034 1.00 91.50 94 ARG A O 1
ATOM 764 N N . ALA A 1 95 ? 3.983 -6.161 9.001 1.00 94.12 95 ALA A N 1
ATOM 765 C CA . ALA A 1 95 ? 2.826 -6.630 9.757 1.00 94.12 95 ALA A CA 1
ATOM 766 C C . ALA A 1 95 ? 2.614 -5.864 11.076 1.00 94.12 95 ALA A C 1
ATOM 768 O O . ALA A 1 95 ? 1.465 -5.647 11.461 1.00 94.12 95 ALA A O 1
ATOM 769 N N . CYS A 1 96 ? 3.680 -5.407 11.751 1.00 95.12 96 CYS A N 1
ATOM 770 C CA . CYS A 1 96 ? 3.528 -4.622 12.979 1.00 95.12 96 CYS A CA 1
ATOM 771 C C . CYS A 1 96 ? 2.763 -3.298 12.758 1.00 95.12 96 CYS A C 1
ATOM 773 O O . CYS A 1 96 ? 1.994 -2.905 13.632 1.00 95.12 96 CYS A O 1
ATOM 775 N N . GLU A 1 97 ? 2.858 -2.666 11.582 1.00 94.94 97 GLU A N 1
ATOM 776 C CA . GLU A 1 97 ? 2.109 -1.442 11.239 1.00 94.94 97 GLU A CA 1
ATOM 777 C C . GLU A 1 97 ? 0.585 -1.678 11.345 1.00 94.94 97 GLU A C 1
ATOM 779 O O . GLU A 1 97 ? -0.134 -0.938 12.023 1.00 94.94 97 GLU A O 1
ATOM 784 N N . LEU A 1 98 ? 0.097 -2.782 10.766 1.00 94.94 98 LEU A N 1
ATOM 785 C CA . LEU A 1 98 ? -1.317 -3.189 10.802 1.00 94.94 98 LEU A CA 1
ATOM 786 C C . LEU A 1 98 ? -1.733 -3.761 12.171 1.00 94.94 98 LEU A C 1
ATOM 788 O O . LEU A 1 98 ? -2.858 -3.550 12.648 1.00 94.94 98 LEU A O 1
ATOM 792 N N . LEU A 1 99 ? -0.821 -4.465 12.848 1.00 96.44 99 LEU A N 1
ATOM 793 C CA . LEU A 1 99 ? -1.061 -5.012 14.185 1.00 96.44 99 LEU A CA 1
ATOM 794 C C . LEU A 1 99 ? -1.195 -3.914 15.246 1.00 96.44 99 LEU A C 1
ATOM 796 O O . LEU A 1 99 ? -1.987 -4.091 16.168 1.00 96.44 99 LEU A O 1
ATOM 800 N N . ILE A 1 100 ? -0.516 -2.769 15.113 1.00 97.56 100 ILE A N 1
ATOM 801 C CA . ILE A 1 100 ? -0.699 -1.613 16.011 1.00 97.56 100 ILE A CA 1
ATOM 802 C C . ILE A 1 100 ? -2.138 -1.091 15.946 1.00 97.56 100 ILE A C 1
ATOM 804 O O . ILE A 1 100 ? -2.748 -0.826 16.987 1.00 97.56 100 ILE A O 1
ATOM 808 N N . GLY A 1 101 ? -2.727 -1.016 14.750 1.00 95.94 101 GLY A N 1
ATOM 809 C CA . GLY A 1 101 ? -4.147 -0.689 14.589 1.00 95.94 101 GLY A CA 1
ATOM 810 C C . GLY A 1 101 ? -5.056 -1.700 15.299 1.00 95.94 101 GLY A C 1
ATOM 811 O O . GLY A 1 101 ? -5.964 -1.326 16.045 1.00 95.94 101 GLY A O 1
ATOM 812 N N . SER A 1 102 ? -4.750 -2.990 15.154 1.00 95.56 102 SER A N 1
ATOM 813 C CA . SER A 1 102 ? -5.490 -4.081 15.806 1.00 95.56 102 SER A CA 1
ATOM 814 C C . SER A 1 102 ? -5.378 -4.044 17.338 1.00 95.56 102 SER A C 1
ATOM 816 O O . SER A 1 102 ? -6.377 -4.184 18.048 1.00 95.56 102 SER A O 1
ATOM 818 N N . LEU A 1 103 ? -4.176 -3.792 17.862 1.00 97.31 103 LEU A N 1
ATOM 819 C CA . LEU A 1 103 ? -3.908 -3.593 19.287 1.00 97.31 103 LEU A CA 1
ATOM 820 C C . LEU A 1 103 ? -4.703 -2.413 19.840 1.00 97.31 103 LEU A C 1
ATOM 822 O O . LEU A 1 103 ? -5.310 -2.523 20.908 1.00 97.31 103 LEU A O 1
ATOM 826 N N . THR A 1 104 ? -4.746 -1.312 19.090 1.00 97.00 104 THR A N 1
ATOM 827 C CA . THR A 1 104 ? -5.510 -0.110 19.444 1.00 97.00 104 THR A CA 1
ATOM 828 C C . THR A 1 104 ? -6.997 -0.427 19.558 1.00 97.00 104 THR A C 1
ATOM 830 O O . THR A 1 104 ? -7.622 -0.072 20.557 1.00 97.00 104 THR A O 1
ATOM 833 N N . ALA A 1 105 ? -7.555 -1.181 18.608 1.00 95.44 105 ALA A N 1
ATOM 834 C CA . ALA A 1 105 ? -8.956 -1.598 18.644 1.00 95.44 105 ALA A CA 1
ATOM 835 C C . ALA A 1 105 ? -9.285 -2.472 19.873 1.00 95.44 105 ALA A C 1
ATOM 837 O O . ALA A 1 105 ? -10.267 -2.212 20.578 1.00 95.44 105 ALA A O 1
ATOM 838 N N . VAL A 1 106 ? -8.453 -3.478 20.181 1.00 95.81 106 VAL A N 1
ATOM 839 C CA . VAL A 1 106 ? -8.640 -4.344 21.365 1.00 95.81 106 VAL A CA 1
ATOM 840 C C . VAL A 1 106 ? -8.514 -3.541 22.661 1.00 95.81 106 VAL A C 1
ATOM 842 O O . VAL A 1 106 ? -9.313 -3.715 23.586 1.00 95.81 106 VAL A O 1
ATOM 845 N N . TRP A 1 107 ? -7.545 -2.628 22.726 1.00 94.62 107 TRP A N 1
ATOM 846 C CA . TRP A 1 107 ? -7.329 -1.766 23.883 1.00 94.62 107 TRP A CA 1
ATOM 847 C C . TRP A 1 107 ? -8.498 -0.806 24.126 1.00 94.62 107 TRP A C 1
ATOM 849 O O . TRP A 1 107 ? -8.977 -0.698 25.260 1.00 94.62 107 TRP A O 1
ATOM 859 N N . MET A 1 108 ? -9.011 -0.168 23.070 1.00 93.81 108 MET A N 1
ATOM 860 C CA . MET A 1 108 ? -10.198 0.691 23.134 1.00 93.81 108 MET A CA 1
ATOM 861 C C . MET A 1 108 ? -11.417 -0.082 23.640 1.00 93.81 108 MET A C 1
ATOM 863 O O . MET A 1 108 ? -12.089 0.368 24.570 1.00 93.81 108 MET A O 1
ATOM 867 N N . ARG A 1 109 ? -11.650 -1.290 23.113 1.00 93.25 109 ARG A N 1
ATOM 868 C CA . ARG A 1 109 ? -12.736 -2.166 23.574 1.00 93.25 109 ARG A CA 1
ATOM 869 C C . ARG A 1 109 ? -12.584 -2.548 25.050 1.00 93.25 109 ARG A C 1
ATOM 871 O O . ARG A 1 109 ? -13.565 -2.533 25.791 1.00 93.25 109 ARG A O 1
ATOM 878 N N . TYR A 1 110 ? -11.367 -2.856 25.502 1.00 92.56 110 TYR A N 1
ATOM 879 C CA . TYR A 1 110 ? -11.096 -3.179 26.908 1.00 92.56 110 TYR A CA 1
ATOM 880 C C . TYR A 1 110 ? -11.364 -1.990 27.841 1.00 92.56 110 TYR A C 1
ATOM 882 O O . TYR A 1 110 ? -11.969 -2.157 28.902 1.00 92.56 110 TYR A O 1
ATOM 890 N N . ARG A 1 111 ? -10.954 -0.779 27.443 1.00 89.44 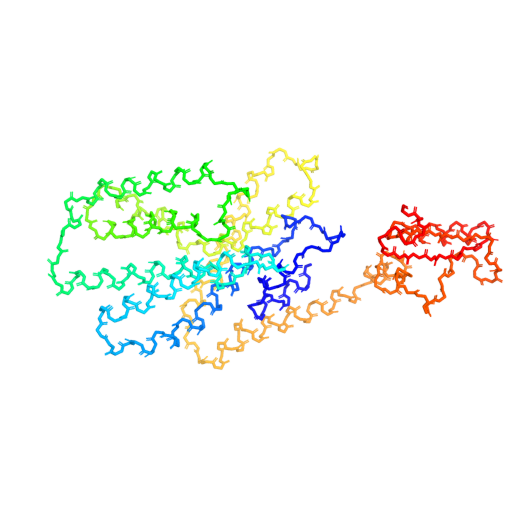111 ARG A N 1
ATOM 891 C CA . ARG A 1 111 ? -11.231 0.465 28.182 1.00 89.44 111 ARG A CA 1
ATOM 892 C C . ARG A 1 111 ? -12.729 0.751 28.267 1.00 89.44 111 ARG A C 1
ATOM 894 O O . ARG A 1 111 ? -13.205 1.094 29.350 1.00 89.44 111 ARG A O 1
ATOM 901 N N . GLN A 1 112 ? -13.453 0.558 27.164 1.00 88.94 112 GLN A N 1
ATOM 902 C CA . GLN A 1 112 ? -14.903 0.737 27.101 1.00 88.94 112 GLN A CA 1
ATOM 903 C C . GLN A 1 112 ? -15.631 -0.222 28.054 1.00 88.94 112 GLN A C 1
ATOM 905 O O . GLN A 1 112 ? -16.468 0.222 28.830 1.00 88.94 112 GLN A O 1
ATOM 910 N N . GLN A 1 113 ? -15.256 -1.507 28.088 1.00 89.69 113 GLN A N 1
ATOM 911 C CA . GLN A 1 113 ? -15.851 -2.490 29.011 1.00 89.69 113 GLN A CA 1
ATOM 912 C C . GLN A 1 113 ? -15.633 -2.165 30.496 1.00 89.69 113 GLN A C 1
ATOM 914 O O . GLN A 1 113 ? -16.377 -2.647 31.344 1.00 89.69 113 GLN A O 1
ATOM 919 N N . ARG A 1 114 ? -14.609 -1.371 30.823 1.00 87.25 114 ARG A N 1
ATOM 920 C CA . ARG A 1 114 ? -14.302 -0.950 32.196 1.00 87.25 114 ARG A CA 1
ATOM 921 C C . ARG A 1 114 ? -14.723 0.484 32.514 1.00 87.25 114 ARG A C 1
ATOM 923 O O . ARG A 1 114 ? -14.358 0.978 33.575 1.00 87.25 114 ARG A O 1
ATOM 930 N N . ASN A 1 115 ? -15.447 1.154 31.612 1.00 82.50 115 ASN A N 1
ATOM 931 C CA . ASN A 1 115 ? -15.867 2.554 31.757 1.00 82.50 115 ASN A CA 1
ATOM 932 C C . ASN A 1 115 ? -14.708 3.521 32.088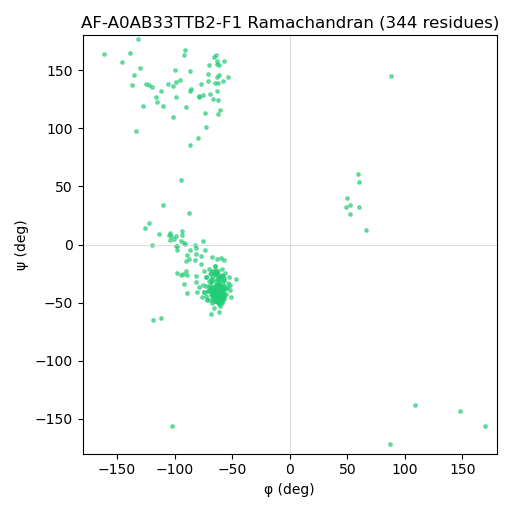 1.00 82.50 115 ASN A C 1
ATOM 934 O O . ASN A 1 115 ? -14.871 4.507 32.805 1.00 82.50 115 ASN A O 1
ATOM 938 N N . LEU A 1 116 ? -13.508 3.252 31.560 1.00 80.31 116 LEU A N 1
ATOM 939 C CA . LEU A 1 116 ? -12.311 4.052 31.830 1.00 80.31 116 LEU A CA 1
ATOM 940 C C . LEU A 1 116 ? -12.219 5.244 30.862 1.00 80.31 116 LEU A C 1
ATOM 942 O O . LEU A 1 116 ? -11.529 5.165 29.848 1.00 80.31 116 LEU A O 1
ATOM 946 N N . ALA A 1 117 ? -12.864 6.366 31.190 1.00 76.38 117 ALA A N 1
ATOM 947 C CA . ALA A 1 117 ? -12.949 7.558 30.329 1.00 76.38 117 ALA A CA 1
ATOM 948 C C . ALA A 1 117 ? -11.782 8.568 30.477 1.00 76.38 117 ALA A C 1
ATOM 950 O O . ALA A 1 117 ? -11.944 9.762 30.218 1.00 76.38 117 ALA A O 1
ATOM 951 N N . VAL A 1 118 ? -10.588 8.114 30.877 1.00 75.12 118 VAL A N 1
ATOM 952 C CA . VAL A 1 118 ? -9.422 8.990 31.148 1.00 75.12 118 VAL A CA 1
ATOM 953 C C . VAL A 1 118 ? -8.992 9.789 29.906 1.00 75.12 118 VAL A C 1
ATOM 955 O O . VAL A 1 118 ? -8.480 10.900 30.027 1.00 75.12 118 VAL A O 1
ATOM 958 N N . GLY A 1 119 ? -9.248 9.263 28.702 1.00 78.25 119 GLY A N 1
ATOM 959 C CA . GLY A 1 119 ? -8.877 9.917 27.445 1.00 78.25 119 GLY A CA 1
ATOM 960 C C . GLY A 1 119 ? -9.599 11.240 27.181 1.00 78.25 119 GLY A C 1
ATOM 961 O O . GLY A 1 119 ? -9.029 12.097 26.513 1.00 78.25 119 GLY A O 1
ATOM 962 N N . LYS A 1 120 ? -10.790 11.464 27.762 1.00 85.31 120 LYS A N 1
ATOM 963 C CA . LYS A 1 120 ? -11.587 12.678 27.510 1.00 85.31 120 LYS A CA 1
ATOM 964 C C . LYS A 1 120 ? -10.856 13.956 27.929 1.00 85.31 120 LYS A C 1
ATOM 966 O O . LYS A 1 120 ? -10.896 14.943 27.203 1.00 85.31 120 LYS A O 1
ATOM 971 N N . ARG A 1 121 ? -10.161 13.933 29.074 1.00 87.69 121 ARG A N 1
ATOM 972 C CA . ARG A 1 121 ? -9.433 15.101 29.609 1.00 87.69 121 ARG A CA 1
ATOM 973 C C . ARG A 1 121 ? -8.288 15.542 28.697 1.00 87.69 121 ARG A C 1
ATOM 975 O O . ARG A 1 121 ? -8.015 16.731 28.596 1.00 87.69 121 ARG A O 1
ATOM 982 N N . TYR A 1 122 ? -7.638 14.586 28.042 1.00 91.62 122 TYR A N 1
ATOM 983 C CA . TYR A 1 122 ? -6.450 14.822 27.224 1.00 91.62 122 TYR A CA 1
ATOM 984 C C . TYR A 1 122 ? -6.741 14.767 25.723 1.00 91.62 122 TYR A C 1
ATOM 986 O O . TYR A 1 122 ? -5.808 14.819 24.935 1.00 91.62 122 TYR A O 1
ATOM 994 N N . ALA A 1 123 ? -8.010 14.683 25.310 1.00 93.00 123 ALA A N 1
ATOM 995 C CA . ALA A 1 123 ? -8.374 14.427 23.921 1.00 93.00 123 ALA A CA 1
ATOM 996 C C . ALA A 1 123 ? -7.853 15.495 22.951 1.00 93.00 123 ALA A C 1
ATOM 998 O O . ALA A 1 123 ? -7.209 15.163 21.963 1.00 93.00 123 ALA A O 1
ATOM 999 N N . ALA A 1 124 ? -8.066 16.780 23.256 1.00 93.69 124 ALA A N 1
ATOM 1000 C CA . ALA A 1 124 ? -7.623 17.869 22.385 1.00 93.69 124 ALA A CA 1
ATOM 1001 C C . ALA A 1 124 ? -6.091 17.938 22.268 1.00 93.69 124 ALA A C 1
ATOM 1003 O O . ALA A 1 124 ? -5.561 17.998 21.161 1.00 93.69 124 ALA A O 1
ATOM 1004 N N . VAL A 1 125 ? -5.388 17.894 23.407 1.00 95.38 125 VAL A N 1
ATOM 1005 C CA . VAL A 1 125 ? -3.918 17.964 23.458 1.00 95.38 125 VAL A CA 1
ATOM 1006 C C . VAL A 1 125 ? -3.299 16.721 22.829 1.00 95.38 125 VAL A C 1
ATOM 1008 O O . VAL A 1 125 ? -2.369 16.836 22.044 1.00 95.38 125 VAL A O 1
ATOM 1011 N N . GLY A 1 126 ? -3.844 15.543 23.127 1.00 95.38 126 GLY A N 1
ATOM 1012 C CA . GLY A 1 126 ? -3.398 14.272 22.576 1.00 95.38 126 GLY A CA 1
ATOM 1013 C C . GLY A 1 126 ? -3.575 14.202 21.063 1.00 95.38 126 GLY A C 1
ATOM 1014 O O . GLY A 1 126 ? -2.626 13.870 20.365 1.00 95.38 126 GLY A O 1
ATOM 1015 N N . ALA A 1 127 ? -4.743 14.590 20.540 1.00 95.69 127 ALA A N 1
ATOM 1016 C CA . ALA A 1 127 ? -4.987 14.619 19.099 1.00 95.69 127 ALA A CA 1
ATOM 1017 C C . ALA A 1 127 ? -4.083 15.634 18.379 1.00 95.69 127 ALA A C 1
ATOM 1019 O O . ALA A 1 127 ? -3.542 15.323 17.319 1.00 95.69 127 ALA A O 1
ATOM 1020 N N . LEU A 1 128 ? -3.879 16.823 18.961 1.00 96.31 128 LEU A N 1
ATOM 1021 C CA . LEU A 1 128 ? -2.963 17.822 18.410 1.00 96.31 128 LEU A CA 1
ATOM 1022 C C . LEU A 1 128 ? -1.515 17.322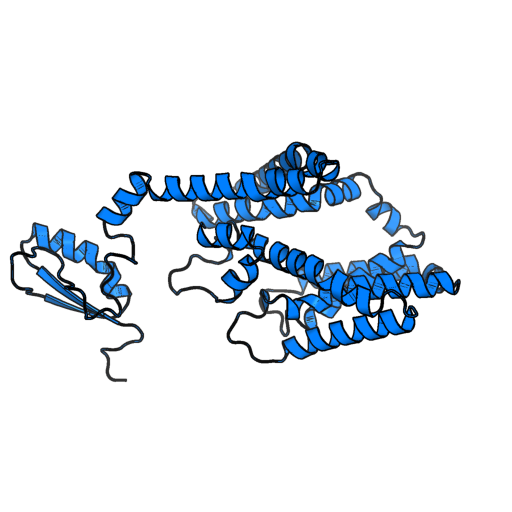 18.426 1.00 96.31 128 LEU A C 1
ATOM 1024 O O . LEU A 1 128 ? -0.830 17.423 17.418 1.00 96.31 128 LEU A O 1
ATOM 1028 N N . PHE A 1 129 ? -1.064 16.738 19.536 1.00 96.88 129 PHE A N 1
ATOM 1029 C CA . PHE A 1 129 ? 0.280 16.180 19.661 1.00 96.88 129 PHE A CA 1
ATOM 1030 C C . PHE A 1 129 ? 0.520 15.051 18.653 1.00 96.88 129 PHE A C 1
ATOM 1032 O O . PHE A 1 129 ? 1.536 15.052 17.963 1.00 96.88 129 PHE A O 1
ATOM 1039 N N . SER A 1 130 ? -0.445 14.140 18.494 1.00 97.12 130 SER A N 1
ATOM 1040 C CA . SER A 1 130 ? -0.405 13.106 17.458 1.00 97.12 130 SER A CA 1
ATOM 1041 C C . SER A 1 130 ? -0.322 13.702 16.054 1.00 97.12 130 SER A C 1
ATOM 1043 O O . SER A 1 130 ? 0.508 13.263 15.263 1.00 97.12 130 SER A O 1
ATOM 1045 N N . ALA A 1 131 ? -1.131 14.719 15.745 1.00 95.81 131 ALA A N 1
ATOM 1046 C CA . ALA A 1 131 ? -1.078 15.404 14.456 1.00 95.81 131 ALA A CA 1
ATOM 1047 C C . ALA A 1 131 ? 0.280 16.089 14.226 1.00 95.81 131 ALA A C 1
ATOM 1049 O O . ALA A 1 131 ? 0.832 15.982 13.137 1.00 95.81 131 ALA A O 1
ATOM 1050 N N . CYS A 1 132 ? 0.859 16.723 15.250 1.00 96.88 132 CYS A N 1
ATOM 1051 C CA . CYS A 1 132 ? 2.190 17.324 15.172 1.00 96.88 132 CYS A CA 1
ATOM 1052 C C . CYS A 1 132 ? 3.285 16.281 14.922 1.00 96.88 132 CYS A C 1
ATOM 1054 O O . CYS A 1 132 ? 4.158 16.531 14.097 1.00 96.88 132 CYS A O 1
ATOM 1056 N N . ILE A 1 133 ? 3.235 15.115 15.580 1.00 97.56 133 ILE A N 1
ATOM 1057 C CA . ILE A 1 133 ? 4.186 14.023 15.313 1.00 97.56 133 ILE A CA 1
ATOM 1058 C C . ILE A 1 133 ? 4.052 13.542 13.868 1.00 97.56 133 ILE A C 1
ATOM 1060 O O . ILE A 1 133 ? 5.062 13.383 13.193 1.00 97.56 133 ILE A O 1
ATOM 1064 N N . LEU A 1 134 ? 2.827 13.345 13.373 1.00 96.44 134 LEU A N 1
ATOM 1065 C CA . LEU A 1 134 ? 2.607 12.915 11.989 1.00 96.44 134 LEU A CA 1
ATOM 1066 C C . LEU A 1 134 ? 3.127 13.946 10.983 1.00 96.44 134 LEU A C 1
ATOM 1068 O O . LEU A 1 134 ? 3.805 13.577 10.027 1.00 96.44 134 LEU A O 1
ATOM 1072 N N . SER A 1 135 ? 2.877 15.232 11.233 1.00 95.75 135 SER A N 1
ATOM 1073 C CA . SER A 1 135 ? 3.444 16.319 10.435 1.00 95.75 135 SER A CA 1
ATOM 1074 C C . SER A 1 135 ? 4.971 16.335 10.505 1.00 95.75 135 SER A C 1
ATOM 1076 O O . SER A 1 135 ? 5.617 16.522 9.484 1.00 95.75 135 SER A O 1
ATOM 1078 N N . ALA A 1 136 ? 5.573 16.093 11.672 1.00 95.94 136 ALA A N 1
ATOM 1079 C CA . ALA A 1 136 ? 7.026 16.003 11.799 1.00 95.94 136 ALA A CA 1
ATOM 1080 C C . ALA A 1 136 ? 7.589 14.806 11.017 1.00 95.94 136 ALA A C 1
ATOM 1082 O O . ALA A 1 136 ? 8.577 14.959 10.304 1.00 95.94 136 ALA A O 1
ATOM 1083 N N . CYS A 1 137 ? 6.939 13.639 11.082 1.00 94.56 137 CYS A N 1
ATOM 1084 C CA . CYS A 1 137 ? 7.312 12.467 10.292 1.00 94.56 137 CYS A CA 1
ATOM 1085 C C . CYS A 1 137 ? 7.286 12.757 8.786 1.00 94.56 137 CYS A C 1
ATOM 1087 O O . CYS A 1 137 ? 8.194 12.315 8.092 1.00 94.56 137 CYS A O 1
ATOM 1089 N N . LEU A 1 138 ? 6.307 13.528 8.296 1.00 92.44 138 LEU A N 1
ATOM 1090 C CA . LEU A 1 138 ? 6.201 13.893 6.878 1.00 92.44 138 LEU A CA 1
ATOM 1091 C C . LEU A 1 138 ? 7.451 14.615 6.348 1.00 92.44 138 LEU A C 1
ATOM 1093 O O . LEU A 1 138 ? 7.818 14.408 5.197 1.00 92.44 138 LEU A O 1
ATOM 1097 N N . PHE A 1 139 ? 8.097 15.445 7.171 1.00 93.00 139 PHE A N 1
ATOM 1098 C CA . PHE A 1 139 ? 9.289 16.204 6.769 1.00 93.00 139 PHE A CA 1
ATOM 1099 C C . PHE A 1 139 ? 10.607 15.555 7.206 1.00 93.00 139 PHE A C 1
ATOM 1101 O O . PHE A 1 139 ? 11.643 15.825 6.608 1.00 93.00 139 PHE A O 1
ATOM 1108 N N . ALA A 1 140 ? 10.588 14.729 8.255 1.00 91.81 140 ALA A N 1
ATOM 1109 C CA . ALA A 1 140 ? 11.790 14.111 8.810 1.00 91.81 140 ALA A CA 1
ATOM 1110 C C . ALA A 1 140 ? 12.139 12.761 8.167 1.00 91.81 140 ALA A C 1
ATOM 1112 O O . ALA A 1 140 ? 13.302 12.363 8.198 1.00 91.81 140 ALA A O 1
ATOM 1113 N N . TYR A 1 141 ? 11.155 12.034 7.629 1.00 91.12 141 TYR A N 1
ATOM 1114 C CA . TYR A 1 141 ? 11.387 10.718 7.035 1.00 91.12 141 TYR A CA 1
ATOM 1115 C C . TYR A 1 141 ? 11.804 10.867 5.575 1.00 91.12 141 TYR A C 1
ATOM 1117 O O . TYR A 1 141 ? 11.175 11.583 4.800 1.00 91.12 141 TYR A O 1
ATOM 1125 N N . SER A 1 142 ? 12.844 10.133 5.196 1.00 87.06 142 SER A N 1
ATOM 1126 C CA . SER A 1 142 ? 13.324 10.006 3.821 1.00 87.06 142 SER A CA 1
ATOM 1127 C C . SER A 1 142 ? 13.558 8.536 3.458 1.00 87.06 142 SER A C 1
ATOM 1129 O O . SER A 1 142 ? 13.445 7.645 4.306 1.00 87.06 142 SER A O 1
ATOM 1131 N N . GLU A 1 143 ? 13.935 8.264 2.209 1.00 79.19 143 GLU A N 1
ATOM 1132 C CA . GLU A 1 143 ? 14.317 6.916 1.753 1.00 79.19 143 GLU A CA 1
ATOM 1133 C C . GLU A 1 143 ? 15.502 6.325 2.534 1.00 79.19 143 GLU A C 1
ATOM 1135 O O . GLU A 1 143 ? 15.669 5.112 2.596 1.00 79.19 143 GLU A O 1
ATOM 1140 N N . GLN A 1 144 ? 16.301 7.181 3.173 1.00 81.62 144 GLN A N 1
ATOM 1141 C CA . GLN A 1 144 ? 17.498 6.814 3.935 1.00 81.62 144 GLN A CA 1
ATOM 1142 C C . GLN A 1 144 ? 17.207 6.619 5.429 1.00 81.62 144 GLN A C 1
ATOM 1144 O O . GLN A 1 144 ? 18.131 6.482 6.233 1.00 81.62 144 GLN A O 1
ATOM 1149 N N . THR A 1 145 ? 15.933 6.632 5.829 1.00 86.44 145 THR A N 1
ATOM 1150 C CA . THR A 1 145 ? 15.549 6.468 7.233 1.00 86.44 145 THR A CA 1
ATOM 1151 C C . THR A 1 145 ? 16.025 5.112 7.748 1.00 86.44 145 THR A C 1
ATOM 1153 O O . THR A 1 145 ? 15.574 4.059 7.296 1.00 86.44 145 THR A O 1
ATOM 1156 N N . ALA A 1 146 ? 16.933 5.138 8.723 1.00 86.00 146 ALA A N 1
ATOM 1157 C CA . ALA A 1 146 ? 17.485 3.927 9.308 1.00 86.00 146 ALA A CA 1
ATOM 1158 C C . ALA A 1 146 ? 16.392 3.072 9.970 1.00 86.00 146 ALA A C 1
ATOM 1160 O O . ALA A 1 146 ? 15.450 3.591 10.570 1.00 86.00 146 ALA A O 1
ATOM 1161 N N . TYR A 1 147 ? 16.558 1.748 9.910 1.00 85.94 147 TYR A N 1
ATOM 1162 C CA . TYR A 1 147 ? 15.665 0.772 10.549 1.00 85.94 147 TYR A CA 1
ATOM 1163 C C . TYR A 1 147 ? 14.204 0.821 10.059 1.00 85.94 147 TYR A C 1
ATOM 1165 O O . TYR A 1 147 ? 13.274 0.530 10.821 1.00 85.94 147 TYR A O 1
ATOM 1173 N N . PHE A 1 148 ? 14.004 1.175 8.786 1.00 85.94 148 PHE A N 1
ATOM 1174 C CA . PHE A 1 148 ? 12.715 1.123 8.101 1.00 85.94 148 PHE A CA 1
ATOM 1175 C C . PHE A 1 148 ? 12.716 0.035 7.003 1.00 85.94 148 PHE A C 1
ATOM 1177 O O . PHE A 1 148 ? 13.648 0.010 6.200 1.00 85.94 148 PHE A O 1
ATOM 1184 N N . PRO A 1 149 ? 11.694 -0.843 6.905 1.00 84.75 149 PRO A N 1
ATOM 1185 C CA . PRO A 1 149 ? 10.595 -1.057 7.850 1.00 84.75 149 PRO A CA 1
ATOM 1186 C C . PRO A 1 149 ? 11.092 -1.739 9.135 1.00 84.75 149 PRO A C 1
ATOM 1188 O O . PRO A 1 149 ? 12.025 -2.541 9.103 1.00 84.75 149 PRO A O 1
ATOM 1191 N N . GLY A 1 150 ? 10.480 -1.412 10.274 1.00 87.38 150 GLY A N 1
ATOM 1192 C CA . GLY A 1 150 ? 10.950 -1.863 11.584 1.00 87.38 150 GLY A CA 1
ATOM 1193 C C . GLY A 1 150 ? 10.674 -0.833 12.685 1.00 87.38 150 GLY A C 1
ATOM 1194 O O . GLY A 1 150 ? 9.634 -0.172 12.644 1.00 87.38 150 GLY A O 1
ATOM 1195 N N . PRO A 1 151 ? 11.578 -0.664 13.668 1.00 90.69 151 PRO A N 1
ATOM 1196 C CA . PRO A 1 151 ? 11.399 0.272 14.779 1.00 90.69 151 PRO A CA 1
ATOM 1197 C C . PRO A 1 151 ? 11.050 1.702 14.358 1.00 90.69 151 PRO A C 1
ATOM 1199 O O . PRO A 1 151 ? 10.248 2.345 15.032 1.00 90.69 151 PRO A O 1
ATOM 1202 N N . ALA A 1 152 ? 11.591 2.191 13.236 1.00 92.50 152 ALA A N 1
ATOM 1203 C CA . ALA A 1 152 ? 11.265 3.525 12.735 1.00 92.50 152 ALA A CA 1
ATOM 1204 C C . ALA A 1 152 ? 9.764 3.666 12.420 1.00 92.50 152 ALA A C 1
ATOM 1206 O O . ALA A 1 152 ? 9.151 4.674 12.751 1.00 92.50 152 ALA A O 1
ATOM 1207 N N . ALA A 1 153 ? 9.118 2.623 11.891 1.00 92.50 153 ALA A N 1
ATOM 1208 C CA . ALA A 1 153 ? 7.688 2.654 11.581 1.00 92.50 153 ALA A CA 1
ATOM 1209 C C . ALA A 1 153 ? 6.793 2.793 12.831 1.00 92.50 153 ALA A C 1
ATOM 1211 O O . ALA A 1 153 ? 5.641 3.217 12.718 1.00 92.50 153 ALA A O 1
ATOM 1212 N N . LEU A 1 154 ? 7.304 2.500 14.036 1.00 94.88 154 LEU A N 1
ATOM 1213 C CA . LEU A 1 154 ? 6.532 2.619 15.276 1.00 94.88 154 LEU A CA 1
ATOM 1214 C C . LEU A 1 154 ? 6.104 4.053 15.567 1.00 94.88 154 LEU A C 1
ATOM 1216 O O . LEU A 1 154 ? 5.001 4.252 16.065 1.00 94.88 154 LEU A O 1
ATOM 1220 N N . ILE A 1 155 ? 6.942 5.043 15.255 1.00 95.56 155 ILE A N 1
ATOM 1221 C CA . ILE A 1 155 ? 6.653 6.449 15.558 1.00 95.56 155 ILE A CA 1
ATOM 1222 C C . ILE A 1 155 ? 5.375 6.911 14.837 1.00 95.56 155 ILE A C 1
ATOM 1224 O O . ILE A 1 155 ? 4.421 7.286 15.530 1.00 95.56 155 ILE A O 1
ATOM 1228 N N . PRO A 1 156 ? 5.279 6.840 13.491 1.00 96.06 156 PRO A N 1
ATOM 1229 C CA . PRO A 1 156 ? 4.049 7.212 12.804 1.00 96.06 156 PRO A CA 1
ATOM 1230 C C . PRO A 1 156 ? 2.883 6.284 13.172 1.00 96.06 156 PRO A C 1
ATOM 1232 O O . PRO A 1 156 ? 1.777 6.773 13.391 1.00 96.06 156 PRO A O 1
ATOM 1235 N N . CYS A 1 157 ? 3.101 4.972 13.333 1.00 96.81 157 CYS A N 1
ATOM 1236 C CA . CYS A 1 157 ? 2.014 4.043 13.666 1.00 96.81 157 CYS A CA 1
ATOM 1237 C C . CYS A 1 157 ? 1.389 4.323 15.042 1.00 96.81 157 CYS A C 1
ATOM 1239 O O . CYS A 1 157 ? 0.164 4.329 15.180 1.00 96.81 157 CYS A O 1
ATOM 1241 N N . LEU A 1 158 ? 2.207 4.594 16.062 1.00 97.62 158 LEU A N 1
ATOM 1242 C CA . LEU A 1 158 ? 1.734 4.954 17.399 1.00 97.62 158 LEU A CA 1
ATOM 1243 C C . LEU A 1 158 ? 1.088 6.342 17.413 1.00 97.62 158 LEU A C 1
ATOM 1245 O O . LEU A 1 158 ? 0.100 6.541 18.121 1.00 97.62 158 LEU A O 1
ATOM 1249 N N . ALA A 1 159 ? 1.589 7.286 16.612 1.00 97.69 159 ALA A N 1
ATOM 1250 C CA . ALA A 1 159 ? 0.961 8.594 16.458 1.00 97.69 159 ALA A CA 1
ATOM 1251 C C . ALA A 1 159 ? -0.433 8.484 15.817 1.00 97.69 159 ALA A C 1
ATOM 1253 O O . ALA A 1 159 ? -1.378 9.087 16.331 1.00 97.69 159 ALA A O 1
ATOM 1254 N N . VAL A 1 160 ? -0.602 7.656 14.775 1.00 97.06 160 VAL A N 1
ATOM 1255 C CA . VAL A 1 160 ? -1.920 7.347 14.188 1.00 97.06 160 VAL A CA 1
ATOM 1256 C C . VAL A 1 160 ? -2.823 6.640 15.202 1.00 97.06 160 VAL A C 1
ATOM 1258 O O . VAL A 1 160 ? -3.974 7.039 15.372 1.00 97.06 160 VAL A O 1
ATOM 1261 N N . ALA A 1 161 ? -2.319 5.630 15.918 1.00 97.56 161 ALA A N 1
ATOM 1262 C CA . ALA A 1 161 ? -3.077 4.925 16.953 1.00 97.56 161 ALA A CA 1
ATOM 1263 C C . ALA A 1 161 ? -3.595 5.876 18.044 1.00 97.56 161 ALA A C 1
ATOM 1265 O O . ALA A 1 161 ? -4.768 5.825 18.424 1.00 97.56 161 ALA A O 1
ATOM 1266 N N . ALA A 1 162 ? -2.736 6.782 18.512 1.00 96.38 162 ALA A N 1
ATOM 1267 C CA . ALA A 1 162 ? -3.101 7.814 19.470 1.00 96.38 162 ALA A CA 1
ATOM 1268 C C . ALA A 1 162 ? -4.130 8.795 18.886 1.00 96.38 162 ALA A C 1
ATOM 1270 O O . ALA A 1 162 ? -5.119 9.097 19.554 1.00 96.38 162 ALA A O 1
ATOM 1271 N N . LEU A 1 163 ? -3.968 9.227 17.630 1.00 96.12 163 LEU A N 1
ATOM 1272 C CA . LEU A 1 163 ? -4.931 10.102 16.958 1.00 96.12 163 LEU A CA 1
ATOM 1273 C C . LEU A 1 163 ? -6.317 9.450 16.860 1.00 96.12 163 LEU A C 1
ATOM 1275 O O . LEU A 1 163 ? -7.316 10.090 17.185 1.00 96.12 163 LEU A O 1
ATOM 1279 N N . ILE A 1 164 ? -6.383 8.172 16.473 1.00 94.94 164 ILE A N 1
ATOM 1280 C CA . ILE A 1 164 ? -7.628 7.387 16.426 1.00 94.94 164 ILE A CA 1
ATOM 1281 C C . ILE A 1 164 ? -8.259 7.300 17.820 1.00 94.94 164 ILE A C 1
ATOM 1283 O O . ILE A 1 164 ? -9.461 7.533 17.971 1.00 94.94 164 ILE A O 1
ATOM 1287 N N . TYR A 1 165 ? -7.457 7.003 18.846 1.00 94.56 165 TYR A N 1
ATOM 1288 C CA . TYR A 1 165 ? -7.930 6.917 20.226 1.00 94.56 165 TYR A CA 1
ATOM 1289 C C . TYR A 1 165 ? -8.512 8.245 20.728 1.00 94.56 165 TYR A C 1
ATOM 1291 O O . TYR A 1 165 ? -9.596 8.259 21.312 1.00 94.56 165 TYR A O 1
ATOM 1299 N N . PHE A 1 166 ? -7.825 9.367 20.502 1.00 93.94 166 PHE A N 1
ATOM 1300 C CA . PHE A 1 166 ? -8.289 10.672 20.973 1.00 93.94 166 PHE A CA 1
ATOM 1301 C C . PHE A 1 166 ? -9.491 11.194 20.176 1.00 93.94 166 PHE A C 1
ATOM 1303 O O . PHE A 1 166 ? -10.416 11.721 20.797 1.00 93.94 166 PHE A O 1
ATOM 1310 N N . ASN A 1 167 ? -9.552 10.925 18.865 1.00 92.88 167 ASN A N 1
ATOM 1311 C CA . ASN A 1 167 ? -10.704 11.242 18.007 1.00 92.88 167 ASN A CA 1
ATOM 1312 C C . ASN A 1 167 ? -11.991 10.490 18.396 1.00 92.88 167 ASN A C 1
ATOM 1314 O O . ASN A 1 167 ? -13.081 10.848 17.936 1.00 92.88 167 ASN A O 1
ATOM 1318 N N . HIS A 1 168 ? -11.908 9.472 19.261 1.00 89.81 168 HIS A N 1
ATOM 1319 C CA . HIS A 1 168 ? -13.090 8.860 19.869 1.00 89.81 168 HIS A CA 1
ATOM 1320 C C . HIS A 1 168 ? -13.872 9.860 20.743 1.00 89.81 168 HIS A C 1
ATOM 1322 O O . HIS A 1 168 ? -15.102 9.827 20.774 1.00 89.81 168 HIS A O 1
ATOM 1328 N N . TYR A 1 169 ? -13.180 10.786 21.412 1.00 91.12 169 TYR A N 1
ATOM 1329 C CA . TYR A 1 169 ? -13.774 11.800 22.285 1.00 91.12 169 TYR A CA 1
ATOM 1330 C C . TYR A 1 169 ? -14.078 13.098 21.525 1.00 91.12 169 TYR A C 1
ATOM 1332 O O . TYR A 1 169 ? -13.568 13.327 20.436 1.00 91.12 169 TYR A O 1
ATOM 1340 N N . GLU A 1 170 ? -14.913 13.971 22.088 1.00 91.06 170 GLU A N 1
ATOM 1341 C CA . GLU A 1 170 ? -15.206 15.281 21.491 1.00 91.06 170 GLU A CA 1
ATOM 1342 C C . GLU A 1 170 ? -14.082 16.294 21.756 1.00 91.06 170 GLU A C 1
ATOM 1344 O O . GLU A 1 170 ? -13.687 16.502 22.904 1.00 91.06 170 GLU A O 1
ATOM 1349 N N . HIS A 1 171 ? -13.582 16.942 20.698 1.00 92.69 171 HIS A N 1
ATOM 1350 C CA . HIS A 1 171 ? -12.591 18.024 20.758 1.00 92.69 171 HIS A CA 1
ATOM 1351 C C . HIS A 1 171 ? -12.579 18.845 19.448 1.00 92.69 171 HIS A C 1
ATOM 1353 O O . HIS A 1 171 ? -13.080 18.370 18.427 1.00 92.69 171 HIS A O 1
ATOM 1359 N N . PRO A 1 172 ? -11.990 20.060 19.418 1.00 91.81 172 PRO A N 1
ATOM 1360 C CA . PRO A 1 172 ? -12.040 20.936 18.240 1.00 91.81 172 PRO A CA 1
ATOM 1361 C C . PRO A 1 172 ? -11.485 20.304 16.956 1.00 91.81 172 PRO A C 1
ATOM 1363 O O . PRO A 1 172 ? -12.122 20.391 15.910 1.00 91.81 172 PRO A O 1
ATOM 1366 N N . LEU A 1 173 ? -10.346 19.605 17.042 1.00 91.81 173 LEU A N 1
ATOM 1367 C CA . LEU A 1 173 ? -9.705 18.972 15.881 1.00 91.81 173 LEU A CA 1
ATOM 1368 C C . LEU A 1 173 ? -10.573 17.875 15.231 1.00 91.81 173 LEU A C 1
ATOM 1370 O O . LEU A 1 173 ? -10.495 17.661 14.025 1.00 91.81 173 LEU A O 1
ATOM 1374 N N . LYS A 1 174 ? -11.470 17.229 15.986 1.00 93.31 174 LYS A N 1
ATOM 1375 C CA . LYS A 1 174 ? -12.400 16.229 15.445 1.00 93.31 174 LYS A CA 1
ATOM 1376 C C . LYS A 1 174 ? -13.326 16.826 14.384 1.00 93.31 174 LYS A C 1
ATOM 1378 O O . LYS A 1 174 ? -13.607 16.166 13.387 1.00 93.31 174 LYS A O 1
ATOM 1383 N N . LYS A 1 175 ? -13.734 18.093 14.547 1.00 91.50 175 LYS A N 1
ATOM 1384 C CA . LYS A 1 175 ? -14.588 18.801 13.576 1.00 91.50 175 LYS A CA 1
ATOM 1385 C C . LYS A 1 175 ? -13.926 18.917 12.202 1.00 91.50 175 LYS A C 1
ATOM 1387 O O . LYS A 1 175 ? -14.616 18.824 11.194 1.00 91.50 175 LYS A O 1
ATOM 1392 N N . PHE A 1 176 ? -12.601 19.071 12.159 1.00 92.38 176 PHE A N 1
ATOM 1393 C CA . PHE A 1 176 ? -11.841 19.091 10.909 1.00 92.38 176 PHE A CA 1
ATOM 1394 C C . PHE A 1 176 ? -11.889 17.731 10.195 1.00 92.38 176 PHE A C 1
ATOM 1396 O O . PHE A 1 176 ? -12.162 17.670 8.996 1.00 92.38 176 PHE A O 1
ATOM 1403 N N . PHE A 1 177 ? -11.711 16.629 10.932 1.00 90.44 177 PHE A N 1
ATOM 1404 C CA . PHE A 1 177 ? -11.802 15.273 10.374 1.00 90.44 177 PHE A CA 1
ATOM 1405 C C . PHE A 1 177 ? -13.227 14.873 9.965 1.00 90.44 177 PHE A C 1
ATOM 1407 O O . PHE A 1 177 ? -13.405 14.049 9.073 1.00 90.44 177 PHE A O 1
ATOM 1414 N N . GLN A 1 178 ? -14.244 15.474 10.583 1.00 94.31 178 GLN A N 1
ATOM 1415 C CA . GLN A 1 178 ? -15.655 15.285 10.233 1.00 94.31 178 GLN A CA 1
ATOM 1416 C C . GLN A 1 178 ? -16.141 16.226 9.123 1.00 94.31 178 GLN A C 1
ATOM 1418 O O . GLN A 1 178 ? -17.292 16.126 8.689 1.00 94.31 178 GLN A O 1
ATOM 1423 N N . TRP A 1 179 ? -15.301 17.155 8.661 1.00 96.06 179 TRP A N 1
ATOM 1424 C CA . TRP A 1 179 ? -15.685 18.076 7.604 1.00 96.06 179 TRP A CA 1
ATOM 1425 C C . TRP A 1 179 ? -15.947 17.316 6.300 1.00 96.06 179 TRP A C 1
ATOM 1427 O O . TRP A 1 179 ? -15.214 16.396 5.942 1.00 96.06 179 TRP A O 1
ATOM 1437 N N . LYS A 1 180 ? -16.997 17.713 5.568 1.00 95.44 180 LYS A N 1
ATOM 1438 C CA . LYS A 1 180 ? -17.464 17.018 4.357 1.00 95.44 180 LYS A CA 1
ATOM 1439 C C . LYS A 1 180 ? -16.356 16.813 3.323 1.00 95.44 180 LYS A C 1
ATOM 1441 O O . LYS A 1 180 ? -16.333 15.771 2.683 1.00 95.44 180 LYS A O 1
ATOM 1446 N N . ILE A 1 181 ? -15.447 17.780 3.181 1.00 94.19 181 ILE A N 1
ATOM 1447 C CA . ILE A 1 181 ? -14.324 17.705 2.237 1.00 94.19 181 ILE A CA 1
ATOM 1448 C C . ILE A 1 181 ? -13.319 16.639 2.684 1.00 94.19 181 ILE A C 1
ATOM 1450 O O . ILE A 1 181 ? -12.955 15.777 1.891 1.00 94.19 181 ILE A O 1
ATOM 1454 N N . THR A 1 182 ? -12.932 16.639 3.961 1.00 93.56 182 THR A N 1
ATOM 1455 C CA . THR A 1 182 ? -12.017 15.641 4.535 1.00 93.56 182 THR A CA 1
ATOM 1456 C C . THR A 1 182 ? -12.593 14.230 4.429 1.00 93.56 182 THR A C 1
ATOM 1458 O O . THR A 1 182 ? -11.905 13.298 4.017 1.00 93.56 182 THR A O 1
ATOM 1461 N N . VAL A 1 183 ? -13.886 14.076 4.728 1.00 94.62 183 VAL A N 1
ATOM 1462 C CA . VAL A 1 183 ? -14.595 12.801 4.570 1.00 94.62 183 VAL A CA 1
ATOM 1463 C C . VAL A 1 183 ? -14.656 12.391 3.098 1.00 94.62 183 VAL A C 1
ATOM 1465 O O . VAL A 1 183 ? -14.391 11.234 2.791 1.00 94.62 183 VAL A O 1
ATOM 1468 N N . ALA A 1 184 ? -14.955 13.314 2.177 1.00 93.19 184 ALA A N 1
ATOM 1469 C CA . ALA A 1 184 ? -14.985 13.027 0.743 1.00 93.19 184 ALA A CA 1
ATOM 1470 C C . ALA A 1 184 ? -13.620 12.559 0.220 1.00 93.19 184 ALA A C 1
ATOM 1472 O O . ALA A 1 184 ? -13.567 11.567 -0.503 1.00 93.19 184 ALA A O 1
ATOM 1473 N N . ALA A 1 185 ? -12.527 13.203 0.642 1.00 93.38 185 ALA A N 1
ATOM 1474 C CA . ALA A 1 185 ? -11.168 12.768 0.327 1.00 93.38 185 ALA A CA 1
ATOM 1475 C C . ALA A 1 185 ? -10.888 11.353 0.866 1.00 93.38 185 ALA A C 1
ATOM 1477 O O . ALA A 1 185 ? -10.363 10.508 0.144 1.00 93.38 185 ALA A O 1
ATOM 1478 N N . GLY A 1 186 ? -11.316 11.062 2.099 1.00 93.19 186 GLY A N 1
ATOM 1479 C CA . GLY A 1 186 ? -11.229 9.721 2.680 1.00 93.19 186 GLY A CA 1
ATOM 1480 C C . GLY A 1 186 ? -12.043 8.674 1.911 1.00 93.19 186 GLY A C 1
ATOM 1481 O O . GLY A 1 186 ? -11.572 7.556 1.713 1.00 93.19 186 GLY A O 1
ATOM 1482 N N . LEU A 1 187 ? -13.233 9.031 1.421 1.00 93.19 187 LEU A N 1
ATOM 1483 C CA . LEU A 1 187 ? -14.099 8.126 0.660 1.00 93.19 187 LEU A CA 1
ATOM 1484 C C . LEU A 1 187 ? -13.481 7.696 -0.672 1.00 93.19 187 LEU A C 1
ATOM 1486 O O . LEU A 1 187 ? -13.665 6.543 -1.050 1.00 93.19 187 LEU A O 1
ATOM 1490 N N . ILE A 1 188 ? -12.757 8.589 -1.353 1.00 95.19 188 ILE A N 1
ATOM 1491 C CA . ILE A 1 188 ? -12.107 8.303 -2.644 1.00 95.19 188 ILE A CA 1
ATOM 1492 C C . ILE A 1 188 ? -10.639 7.869 -2.503 1.00 95.19 188 ILE A C 1
ATOM 1494 O O . ILE A 1 188 ? -9.965 7.676 -3.512 1.00 95.19 188 ILE A O 1
ATOM 1498 N N . SER A 1 189 ? -10.132 7.732 -1.273 1.00 94.56 189 SER A N 1
ATOM 1499 C CA . SER A 1 189 ? -8.708 7.503 -0.978 1.00 94.56 189 SER A CA 1
ATOM 1500 C C . SER A 1 189 ? -8.123 6.268 -1.664 1.00 94.56 189 SER A C 1
ATOM 1502 O O . SER A 1 189 ? -7.004 6.328 -2.163 1.00 94.56 189 SER A O 1
ATOM 1504 N N . TYR A 1 190 ? -8.892 5.182 -1.764 1.00 92.69 190 TYR A N 1
ATOM 1505 C CA . TYR A 1 190 ? -8.475 3.973 -2.476 1.00 92.69 190 TYR A CA 1
ATOM 1506 C C . TYR A 1 190 ? -8.279 4.229 -3.978 1.00 92.69 190 TYR A C 1
ATOM 1508 O O . TYR A 1 190 ? -7.235 3.910 -4.542 1.00 92.69 190 TYR A O 1
ATOM 1516 N N . SER A 1 191 ? -9.254 4.872 -4.625 1.00 94.88 191 SER A N 1
ATOM 1517 C CA . SER A 1 191 ? -9.147 5.237 -6.040 1.00 94.88 191 SER A CA 1
ATOM 1518 C C . SER A 1 191 ? -8.024 6.260 -6.288 1.00 94.88 191 SER A C 1
ATOM 1520 O O . SER A 1 191 ? -7.278 6.110 -7.252 1.00 94.88 191 SER A O 1
ATOM 1522 N N . LEU A 1 192 ? -7.835 7.236 -5.388 1.00 95.19 192 LEU A N 1
ATOM 1523 C CA . LEU A 1 192 ? -6.684 8.155 -5.415 1.00 95.19 192 LEU A CA 1
ATOM 1524 C C . LEU A 1 192 ? -5.356 7.400 -5.365 1.00 95.19 192 LEU A C 1
ATOM 1526 O O . LEU A 1 192 ? -4.460 7.656 -6.173 1.00 95.19 192 LEU A O 1
ATOM 1530 N N . TYR A 1 193 ? -5.243 6.442 -4.447 1.00 94.19 193 TYR A N 1
ATOM 1531 C CA . TYR A 1 193 ? -4.062 5.603 -4.312 1.00 94.19 193 TYR A CA 1
ATOM 1532 C C . TYR A 1 193 ? -3.767 4.805 -5.590 1.00 94.19 193 TYR A C 1
ATOM 1534 O O . TYR A 1 193 ? -2.615 4.704 -6.001 1.00 94.19 193 TYR A O 1
ATOM 1542 N N . LEU A 1 194 ? -4.793 4.305 -6.274 1.00 92.69 194 LEU A N 1
ATOM 1543 C CA . LEU A 1 194 ? -4.605 3.530 -7.497 1.00 92.69 194 LEU A CA 1
ATOM 1544 C C . LEU A 1 194 ? -4.139 4.384 -8.690 1.00 92.69 194 LEU A C 1
ATOM 1546 O O . LEU A 1 194 ? -3.303 3.946 -9.475 1.00 92.69 194 LEU A O 1
ATOM 1550 N N . TRP A 1 195 ? -4.676 5.598 -8.851 1.00 95.06 195 TRP A N 1
ATOM 1551 C CA . TRP A 1 195 ? -4.448 6.397 -10.064 1.00 95.06 195 TRP A CA 1
ATOM 1552 C C . TRP A 1 195 ? -3.295 7.394 -9.969 1.00 95.06 195 TRP A C 1
ATOM 1554 O O . TRP A 1 195 ? -2.703 7.707 -11.002 1.00 95.06 195 TRP A O 1
ATOM 1564 N N . HIS A 1 196 ? -2.931 7.868 -8.771 1.00 94.69 196 HIS A N 1
ATOM 1565 C CA . HIS A 1 196 ? -1.850 8.854 -8.644 1.00 94.69 196 HIS A CA 1
ATOM 1566 C C . HIS A 1 196 ? -0.513 8.306 -9.164 1.00 94.69 196 HIS A C 1
ATOM 1568 O O . HIS A 1 196 ? 0.202 8.992 -9.890 1.00 94.69 196 HIS A O 1
ATOM 1574 N N . TRP A 1 197 ? -0.181 7.055 -8.835 1.00 93.88 197 TRP A N 1
ATOM 1575 C CA . TRP A 1 197 ? 1.135 6.507 -9.137 1.00 93.88 197 TRP A CA 1
ATOM 1576 C C . TRP A 1 197 ? 1.359 6.226 -10.627 1.00 93.88 197 TRP A C 1
ATOM 1578 O O . TRP A 1 197 ? 2.392 6.660 -11.129 1.00 93.88 197 TRP A O 1
ATOM 1588 N N . PRO A 1 198 ? 0.448 5.566 -11.377 1.00 93.44 198 PRO A N 1
ATOM 1589 C CA . PRO A 1 198 ? 0.627 5.383 -12.816 1.00 93.44 198 PRO A CA 1
ATOM 1590 C C . PRO A 1 198 ? 0.837 6.705 -13.558 1.00 93.44 198 PRO A C 1
ATOM 1592 O O . PRO A 1 198 ? 1.729 6.792 -14.396 1.00 93.44 198 PRO A O 1
ATOM 1595 N N . ILE A 1 199 ? 0.062 7.740 -13.220 1.00 93.19 199 ILE A N 1
ATOM 1596 C CA . ILE A 1 199 ? 0.163 9.065 -13.849 1.00 93.19 199 ILE A CA 1
ATOM 1597 C C . ILE A 1 199 ? 1.546 9.669 -13.592 1.00 93.19 199 ILE A C 1
ATOM 1599 O O . ILE A 1 199 ? 2.223 10.076 -14.534 1.00 93.19 199 ILE A O 1
ATOM 1603 N N . LEU A 1 200 ? 1.997 9.665 -12.334 1.00 91.62 200 LEU A N 1
ATOM 1604 C CA . LEU A 1 200 ? 3.315 10.184 -11.966 1.00 91.62 200 LEU A CA 1
ATOM 1605 C C . LEU A 1 200 ? 4.458 9.359 -12.571 1.00 91.62 200 LEU A C 1
ATOM 1607 O O . LEU A 1 200 ? 5.447 9.929 -13.020 1.00 91.62 200 LEU A O 1
ATOM 1611 N N . ALA A 1 201 ? 4.323 8.034 -12.633 1.00 89.44 201 ALA A N 1
ATOM 1612 C CA . ALA A 1 201 ? 5.313 7.153 -13.243 1.00 89.44 201 ALA A CA 1
ATOM 1613 C C . ALA A 1 201 ? 5.466 7.424 -14.747 1.00 89.44 201 ALA A C 1
ATOM 1615 O O . ALA A 1 201 ? 6.590 7.517 -15.234 1.00 89.44 201 ALA A O 1
ATOM 1616 N N . PHE A 1 202 ? 4.360 7.621 -15.476 1.00 89.69 202 PHE A N 1
ATOM 1617 C CA . PHE A 1 202 ? 4.419 7.997 -16.891 1.00 89.69 202 PHE A CA 1
ATOM 1618 C C . PHE A 1 202 ? 5.024 9.385 -17.103 1.00 89.69 202 PHE A C 1
ATOM 1620 O O . PHE A 1 202 ? 5.787 9.573 -18.044 1.00 89.69 202 PHE A O 1
ATOM 1627 N N . MET A 1 203 ? 4.743 10.345 -16.220 1.00 89.56 203 MET A N 1
ATOM 1628 C CA . MET A 1 203 ? 5.403 11.652 -16.2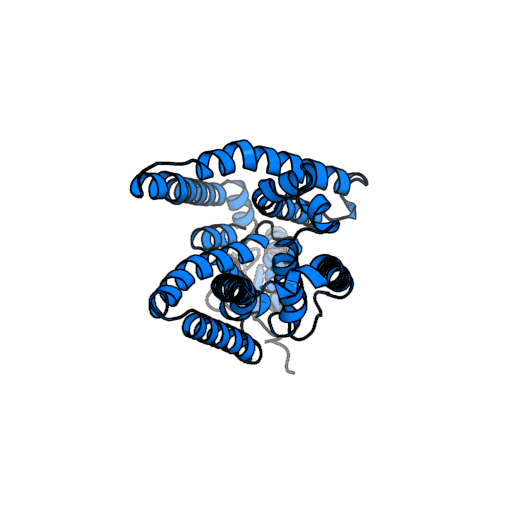76 1.00 89.56 203 MET A CA 1
ATOM 1629 C C . MET A 1 203 ? 6.915 11.539 -16.067 1.00 89.56 203 MET A C 1
ATOM 1631 O O . MET A 1 203 ? 7.679 12.097 -16.848 1.00 89.56 203 MET A O 1
ATOM 1635 N N . ARG A 1 204 ? 7.356 10.776 -15.059 1.00 86.94 204 ARG A N 1
ATOM 1636 C CA . ARG A 1 204 ? 8.785 10.518 -14.823 1.00 86.94 204 ARG A CA 1
ATOM 1637 C C . ARG A 1 204 ? 9.444 9.836 -16.019 1.00 86.94 204 ARG A C 1
ATOM 1639 O O . ARG A 1 204 ? 10.539 10.226 -16.392 1.00 86.94 204 ARG A O 1
ATOM 1646 N N . TYR A 1 205 ? 8.745 8.891 -16.648 1.00 84.62 205 TYR A N 1
ATOM 1647 C CA . TYR A 1 205 ? 9.228 8.187 -17.835 1.00 84.62 205 TYR A CA 1
ATOM 1648 C C . TYR A 1 205 ? 9.431 9.107 -19.052 1.00 84.62 205 TYR A C 1
ATOM 1650 O O . TYR A 1 205 ? 10.371 8.913 -19.814 1.00 84.62 205 TYR A O 1
ATOM 1658 N N . ILE A 1 206 ? 8.572 10.118 -19.241 1.00 86.12 206 ILE A N 1
ATOM 1659 C CA . ILE A 1 206 ? 8.734 11.125 -20.310 1.00 86.12 206 ILE A CA 1
ATOM 1660 C C . ILE A 1 206 ? 9.951 12.028 -20.039 1.00 86.12 206 ILE A C 1
ATOM 1662 O O . ILE A 1 206 ? 10.599 12.500 -20.975 1.00 86.12 206 ILE A O 1
ATOM 1666 N N . GLY A 1 207 ? 10.285 12.228 -18.764 1.00 83.31 207 GLY A N 1
ATOM 1667 C CA . GLY A 1 207 ? 11.406 13.044 -18.315 1.00 83.31 207 GLY A CA 1
ATOM 1668 C C . GLY A 1 207 ? 11.026 14.521 -18.134 1.00 83.31 207 GLY A C 1
ATOM 1669 O O . GLY A 1 207 ? 10.200 15.049 -18.883 1.00 83.31 207 GLY A O 1
ATOM 1670 N N . PRO A 1 208 ? 11.617 15.209 -17.140 1.00 80.00 208 PRO A N 1
ATOM 1671 C CA . PRO A 1 208 ? 11.246 16.579 -16.779 1.00 80.00 208 PRO A CA 1
ATOM 1672 C C . PRO A 1 208 ? 11.474 17.585 -17.915 1.00 80.00 208 PRO A C 1
ATOM 1674 O O . PRO A 1 208 ? 10.655 18.483 -18.088 1.00 80.00 208 PRO A O 1
ATOM 1677 N N . ASP A 1 209 ? 12.518 17.397 -18.725 1.00 83.31 209 ASP A N 1
ATOM 1678 C CA . ASP A 1 209 ? 12.875 18.313 -19.820 1.00 83.31 209 ASP A CA 1
ATOM 1679 C C . ASP A 1 209 ? 11.878 18.279 -20.990 1.00 83.31 209 ASP A C 1
ATOM 1681 O O . ASP A 1 209 ? 11.779 19.229 -21.763 1.00 83.31 209 ASP A O 1
ATOM 1685 N N . ASN A 1 210 ? 11.104 17.197 -21.106 1.00 87.25 210 ASN A N 1
ATOM 1686 C CA . ASN A 1 210 ? 10.123 17.000 -22.175 1.00 87.25 210 ASN A CA 1
ATOM 1687 C C . ASN A 1 210 ? 8.694 17.370 -21.746 1.00 87.25 210 ASN A C 1
ATOM 1689 O O . ASN A 1 210 ? 7.756 17.253 -22.540 1.00 87.25 210 ASN A O 1
ATOM 1693 N N . LEU A 1 211 ? 8.497 17.783 -20.489 1.00 88.69 211 LEU A N 1
ATOM 1694 C CA . LEU A 1 211 ? 7.181 18.080 -19.939 1.00 88.69 211 LEU A CA 1
ATOM 1695 C C . LEU A 1 211 ? 6.906 19.590 -19.901 1.00 88.69 211 LEU A C 1
ATOM 1697 O O . LEU A 1 211 ? 7.740 20.368 -19.441 1.00 88.69 211 LEU A O 1
ATOM 1701 N N . PRO A 1 212 ? 5.698 20.034 -20.294 1.00 89.88 212 PRO A N 1
ATOM 1702 C CA . PRO A 1 212 ? 5.308 21.427 -20.131 1.00 89.88 212 PRO A CA 1
ATOM 1703 C C . PRO A 1 212 ? 5.294 21.866 -18.651 1.00 89.88 212 PRO A C 1
ATOM 1705 O O . PRO A 1 212 ? 5.000 21.046 -17.773 1.00 89.88 212 PRO A O 1
ATOM 1708 N N . PRO A 1 213 ? 5.472 23.169 -18.347 1.00 89.50 213 PRO A N 1
ATOM 1709 C CA . PRO A 1 213 ? 5.472 23.680 -16.968 1.00 89.50 213 PRO A CA 1
ATOM 1710 C C . PRO A 1 213 ? 4.175 23.415 -16.186 1.00 89.50 213 PRO A C 1
ATOM 1712 O O . PRO A 1 213 ? 4.186 23.312 -14.963 1.00 89.50 213 PRO A O 1
ATOM 1715 N N . TYR A 1 214 ? 3.042 23.279 -16.882 1.00 91.06 214 TYR A N 1
ATOM 1716 C CA . TYR A 1 214 ? 1.738 22.979 -16.280 1.00 91.06 214 TYR A CA 1
ATOM 1717 C C . TYR A 1 214 ? 1.519 21.483 -15.992 1.00 91.06 214 TYR A C 1
ATOM 1719 O O . TYR A 1 214 ? 0.460 21.102 -15.487 1.00 91.06 214 TYR A O 1
ATOM 1727 N N . SER A 1 215 ? 2.494 20.623 -16.302 1.00 91.81 215 SER A N 1
ATOM 1728 C CA . SER A 1 215 ? 2.371 19.172 -16.151 1.00 91.81 215 SER A CA 1
ATOM 1729 C C . SER A 1 215 ? 2.052 18.703 -14.719 1.00 91.81 215 SER A C 1
ATOM 1731 O O . SER A 1 215 ? 1.206 17.814 -14.604 1.00 91.81 215 SER A O 1
ATOM 1733 N N . PRO A 1 216 ? 2.560 19.302 -13.615 1.00 91.19 216 PRO A N 1
ATOM 1734 C CA . PRO A 1 216 ? 2.172 18.873 -12.266 1.00 91.19 216 PRO A CA 1
ATOM 1735 C C . PRO A 1 216 ? 0.703 19.183 -11.949 1.00 91.19 216 PRO A C 1
ATOM 1737 O O . PRO A 1 216 ? 0.002 18.366 -11.352 1.00 91.19 216 PRO A O 1
ATOM 1740 N N . ALA A 1 217 ? 0.202 20.341 -12.392 1.00 93.75 217 ALA A N 1
ATOM 1741 C CA . ALA A 1 217 ? -1.204 20.702 -12.229 1.00 93.75 217 ALA A CA 1
ATOM 1742 C C . ALA A 1 217 ? -2.110 19.766 -13.047 1.00 93.75 217 ALA A C 1
ATOM 1744 O O . ALA A 1 217 ? -3.123 19.283 -12.538 1.00 93.75 217 ALA A O 1
ATOM 1745 N N . ALA A 1 218 ? -1.707 19.442 -14.281 1.00 93.56 218 ALA A N 1
ATOM 1746 C CA . ALA A 1 218 ? -2.398 18.456 -15.108 1.00 93.56 218 ALA A CA 1
ATOM 1747 C C . ALA A 1 218 ? -2.423 17.070 -14.440 1.00 93.56 218 ALA A C 1
ATOM 1749 O O . ALA A 1 218 ? -3.465 16.418 -14.439 1.00 93.56 218 ALA A O 1
ATOM 1750 N N . ALA A 1 219 ? -1.327 16.646 -13.803 1.00 94.19 219 ALA A N 1
ATOM 1751 C CA . ALA A 1 219 ? -1.248 15.384 -13.068 1.00 94.19 219 ALA A CA 1
ATOM 1752 C C . ALA A 1 219 ? -2.277 15.299 -11.936 1.00 94.19 219 ALA A C 1
ATOM 1754 O O . ALA A 1 219 ? -2.957 14.282 -11.791 1.00 94.19 219 ALA A O 1
ATOM 1755 N N . ILE A 1 220 ? -2.421 16.375 -11.154 1.00 95.19 220 ILE A N 1
ATOM 1756 C CA . ILE A 1 220 ? -3.398 16.464 -10.059 1.00 95.19 220 ILE A CA 1
ATOM 1757 C C . ILE A 1 220 ? -4.819 16.355 -10.614 1.00 95.19 220 ILE A C 1
ATOM 1759 O O . ILE A 1 220 ? -5.619 15.565 -10.109 1.00 95.19 220 ILE A O 1
ATOM 1763 N N . VAL A 1 221 ? -5.127 17.103 -11.678 1.00 96.06 221 VAL A N 1
ATOM 1764 C CA . VAL A 1 221 ? -6.451 17.082 -12.317 1.00 96.06 221 VAL A CA 1
ATOM 1765 C C . VAL A 1 221 ? -6.766 15.698 -12.883 1.00 96.06 221 VAL A C 1
ATOM 1767 O O . VAL A 1 221 ? -7.842 15.168 -12.611 1.00 96.06 221 VAL A O 1
ATOM 1770 N N . LEU A 1 222 ? -5.832 15.081 -13.612 1.00 95.75 222 LEU A N 1
ATOM 1771 C CA . LEU A 1 222 ? -6.000 13.737 -14.171 1.00 95.75 222 LEU A CA 1
ATOM 1772 C C . LEU A 1 222 ? -6.163 12.685 -13.072 1.00 95.75 222 LEU A C 1
ATOM 1774 O O . LEU A 1 222 ? -7.054 11.841 -13.161 1.00 95.75 222 LEU A O 1
ATOM 1778 N N . THR A 1 223 ? -5.359 12.767 -12.008 1.00 96.62 223 THR A N 1
ATOM 1779 C CA . THR A 1 223 ? -5.459 11.869 -10.850 1.00 96.62 223 THR A CA 1
ATOM 1780 C C . THR A 1 223 ? -6.839 11.970 -10.221 1.00 96.62 223 THR A C 1
ATOM 1782 O O . THR A 1 223 ? -7.496 10.949 -10.026 1.00 96.62 223 THR A O 1
ATOM 1785 N N . LEU A 1 224 ? -7.317 13.186 -9.944 1.00 95.94 224 LEU A N 1
ATOM 1786 C CA . LEU A 1 224 ? -8.641 13.408 -9.365 1.00 95.94 224 LEU A CA 1
ATOM 1787 C C . LEU A 1 224 ? -9.758 12.933 -10.299 1.00 95.94 224 LEU A C 1
ATOM 1789 O O . LEU A 1 224 ? -10.672 12.248 -9.843 1.00 95.94 224 LEU A O 1
ATOM 1793 N N . ALA A 1 225 ? -9.676 13.246 -11.593 1.00 96.69 225 ALA A N 1
ATOM 1794 C CA . ALA A 1 225 ? -10.674 12.849 -12.581 1.00 96.69 225 ALA A CA 1
ATOM 1795 C C . ALA A 1 225 ? -10.799 11.322 -12.673 1.00 96.69 225 ALA A C 1
ATOM 1797 O O . ALA A 1 225 ? -11.892 10.784 -12.480 1.00 96.69 225 ALA A O 1
ATOM 1798 N N . PHE A 1 226 ? -9.687 10.607 -12.881 1.00 96.56 226 PHE A N 1
ATOM 1799 C CA . PHE A 1 226 ? -9.705 9.145 -12.947 1.00 96.56 226 PHE A CA 1
ATOM 1800 C C . PHE A 1 226 ? -10.104 8.507 -11.619 1.00 96.56 226 PHE A C 1
ATOM 1802 O O . PHE A 1 226 ? -10.858 7.535 -11.615 1.00 96.56 226 PHE A O 1
ATOM 1809 N N . SER A 1 227 ? -9.698 9.090 -10.490 1.00 96.44 227 SER A N 1
ATOM 1810 C CA . SER A 1 227 ? -10.100 8.599 -9.169 1.00 96.44 227 SER A CA 1
ATOM 1811 C C . SER A 1 227 ? -11.597 8.744 -8.930 1.00 96.44 227 SER A C 1
ATOM 1813 O O . SER A 1 227 ? -12.224 7.820 -8.421 1.00 96.44 227 SER A O 1
ATOM 1815 N N . LEU A 1 228 ? -12.198 9.868 -9.324 1.00 96.25 228 LEU A N 1
ATOM 1816 C CA . LEU A 1 228 ? -13.640 10.086 -9.202 1.00 96.25 228 LEU A CA 1
ATOM 1817 C C . LEU A 1 228 ? -14.431 9.163 -10.129 1.00 96.25 228 LEU A C 1
ATOM 1819 O O . LEU A 1 228 ? -15.447 8.614 -9.696 1.00 96.25 228 LEU A O 1
ATOM 1823 N N . ILE A 1 229 ? -13.967 8.967 -11.367 1.00 96.62 229 ILE A N 1
ATOM 1824 C CA . ILE A 1 229 ? -14.573 8.023 -12.315 1.00 96.62 229 ILE A CA 1
ATOM 1825 C C . ILE A 1 229 ? -14.501 6.605 -11.744 1.00 96.62 229 ILE A C 1
ATOM 1827 O O . ILE A 1 229 ? -15.525 5.938 -11.625 1.00 96.62 229 ILE A O 1
ATOM 1831 N N . SER A 1 230 ? -13.319 6.165 -11.315 1.00 95.69 230 SER A N 1
ATOM 1832 C CA . SER A 1 230 ? -13.102 4.850 -10.705 1.00 95.69 230 SER A CA 1
ATOM 1833 C C . SER A 1 230 ? -13.969 4.647 -9.462 1.00 95.69 230 SER A C 1
ATOM 1835 O O . SER A 1 230 ? -14.647 3.627 -9.331 1.00 95.69 230 SER A O 1
ATOM 1837 N N . TYR A 1 231 ? -14.037 5.647 -8.583 1.00 95.31 231 TYR A N 1
ATOM 1838 C CA . TYR A 1 231 ? -14.843 5.578 -7.371 1.00 95.31 231 TYR A CA 1
ATOM 1839 C C . TYR A 1 231 ? -16.337 5.399 -7.676 1.00 95.31 231 TYR A C 1
ATOM 1841 O O . TYR A 1 231 ? -17.002 4.542 -7.089 1.00 95.31 231 TYR A O 1
ATOM 1849 N N . HIS A 1 232 ? -16.889 6.191 -8.600 1.00 95.06 232 HIS A N 1
ATOM 1850 C CA . HIS A 1 232 ? -18.322 6.160 -8.901 1.00 95.06 232 HIS A CA 1
ATOM 1851 C C . HIS A 1 232 ? -18.727 4.988 -9.800 1.00 95.06 232 HIS A C 1
ATOM 1853 O O . HIS A 1 232 ? -19.808 4.436 -9.596 1.00 95.06 232 HIS A O 1
ATOM 1859 N N . CYS A 1 233 ? -17.882 4.609 -10.762 1.00 94.75 233 CYS A N 1
ATOM 1860 C CA . CYS A 1 233 ? -18.198 3.597 -11.772 1.00 94.75 233 CYS A CA 1
ATOM 1861 C C . CYS A 1 233 ? -17.764 2.180 -11.381 1.00 94.75 233 CYS A C 1
ATOM 1863 O O . CYS A 1 233 ? -18.354 1.223 -11.872 1.00 94.75 233 CYS A O 1
ATOM 1865 N N . ILE A 1 234 ? -16.754 2.027 -10.519 1.00 92.19 234 ILE A N 1
ATOM 1866 C CA . ILE A 1 234 ? -16.197 0.720 -10.140 1.00 92.19 234 ILE A CA 1
ATOM 1867 C C . ILE A 1 234 ? -16.382 0.507 -8.638 1.00 92.19 234 ILE A C 1
ATOM 1869 O O . ILE A 1 234 ? -17.160 -0.346 -8.211 1.00 92.19 234 ILE A O 1
ATOM 1873 N N . GLU A 1 235 ? -15.732 1.325 -7.814 1.00 92.06 235 GLU A N 1
ATOM 1874 C CA . GLU A 1 235 ? -15.631 1.080 -6.373 1.00 92.06 235 GLU A CA 1
ATOM 1875 C C . GLU A 1 235 ? -17.003 1.060 -5.676 1.00 92.06 235 GLU A C 1
ATOM 1877 O O . GLU A 1 235 ? -17.332 0.124 -4.947 1.00 92.06 235 GLU A O 1
ATOM 1882 N N . LYS A 1 236 ? -17.842 2.074 -5.911 1.00 92.38 236 LYS A N 1
ATOM 1883 C CA . LYS A 1 236 ? -19.156 2.211 -5.267 1.00 92.38 236 LYS A CA 1
ATOM 1884 C C . LYS A 1 236 ? -20.154 1.118 -5.694 1.00 92.38 236 LYS A C 1
ATOM 1886 O O . LYS A 1 236 ? -20.850 0.615 -4.804 1.00 92.38 236 LYS A O 1
ATOM 1891 N N . PRO A 1 237 ? -20.247 0.719 -6.980 1.00 90.88 237 PRO A N 1
ATOM 1892 C CA . PRO A 1 237 ? -21.019 -0.453 -7.392 1.00 90.88 237 PRO A CA 1
ATOM 1893 C C . PRO A 1 237 ? -20.552 -1.749 -6.727 1.00 90.88 237 PRO A C 1
ATOM 1895 O O . PRO A 1 237 ? -21.378 -2.449 -6.139 1.00 90.88 237 PRO A O 1
ATOM 1898 N N . PHE A 1 238 ? -19.245 -2.037 -6.732 1.00 88.75 238 PHE A N 1
ATOM 1899 C CA . PHE A 1 238 ? -18.717 -3.276 -6.151 1.00 88.75 238 PHE A CA 1
ATOM 1900 C C . PHE A 1 238 ? -18.817 -3.309 -4.618 1.00 88.75 238 PHE A C 1
ATOM 1902 O O . PHE A 1 238 ? -19.110 -4.358 -4.052 1.00 88.75 238 PHE A O 1
ATOM 1909 N N . LYS A 1 239 ? -18.721 -2.166 -3.927 1.00 86.12 239 LYS A N 1
ATOM 1910 C CA . LYS A 1 239 ? -19.001 -2.075 -2.478 1.00 86.12 239 LYS A CA 1
ATOM 1911 C C . LYS A 1 239 ? -20.443 -2.433 -2.112 1.00 86.12 239 LYS A C 1
ATOM 1913 O O . LYS A 1 239 ? -20.705 -2.871 -0.996 1.00 86.12 239 LYS A O 1
ATOM 1918 N N . LYS A 1 240 ? -21.390 -2.207 -3.025 1.00 88.94 240 LYS A N 1
ATOM 1919 C CA . LYS A 1 240 ? -22.813 -2.537 -2.842 1.00 88.94 240 LYS A CA 1
ATOM 1920 C C . LYS A 1 240 ? -23.202 -3.858 -3.503 1.00 88.94 240 LYS A C 1
ATOM 1922 O O . LYS A 1 240 ? -24.391 -4.178 -3.550 1.00 88.94 240 LYS A O 1
ATOM 1927 N N . TRP A 1 241 ? -22.228 -4.610 -4.010 1.00 88.19 241 TRP A N 1
ATOM 1928 C CA . TRP A 1 241 ? -22.452 -5.893 -4.651 1.00 88.19 241 TRP A CA 1
ATOM 1929 C C . TRP A 1 241 ? -23.039 -6.900 -3.659 1.00 88.19 241 TRP A C 1
ATOM 1931 O O . TRP A 1 241 ? -22.551 -7.054 -2.542 1.00 88.19 241 TRP A O 1
ATOM 1941 N N . LYS A 1 242 ? -24.102 -7.590 -4.076 1.00 88.62 242 LYS A N 1
ATOM 1942 C CA . LYS A 1 242 ? -24.794 -8.623 -3.286 1.00 88.62 242 LYS A CA 1
ATOM 1943 C C . LYS A 1 242 ? -24.842 -9.975 -4.004 1.00 88.62 242 LYS A C 1
ATOM 1945 O O . LYS A 1 242 ? -25.689 -10.805 -3.688 1.00 88.62 242 LYS A O 1
ATOM 1950 N N . GLY A 1 243 ? -23.987 -10.174 -5.006 1.00 88.00 243 GLY A N 1
ATOM 1951 C CA . GLY A 1 243 ? -23.924 -11.438 -5.733 1.00 88.00 243 GLY A CA 1
ATOM 1952 C C . GLY A 1 243 ? -23.436 -12.587 -4.850 1.00 88.00 243 GLY A C 1
ATOM 1953 O O . GLY A 1 243 ? -22.817 -12.380 -3.804 1.00 88.00 243 GLY A O 1
ATOM 1954 N N . SER A 1 244 ? -23.711 -13.814 -5.286 1.00 91.81 244 SER A N 1
ATOM 1955 C CA . SER A 1 244 ? -23.189 -15.018 -4.631 1.00 91.81 244 SER A CA 1
ATOM 1956 C C . SER A 1 244 ? -21.660 -15.090 -4.722 1.00 91.81 244 SER A C 1
ATOM 1958 O O . SER A 1 244 ? -21.046 -14.439 -5.568 1.00 91.81 244 SER A O 1
ATOM 1960 N N . PHE A 1 245 ? -21.034 -15.933 -3.894 1.00 89.12 245 PHE A N 1
ATOM 1961 C CA . PHE A 1 245 ? -19.584 -16.161 -3.938 1.00 89.12 245 PHE A CA 1
ATOM 1962 C C . PHE A 1 245 ? -19.091 -16.499 -5.355 1.00 89.12 245 PHE A C 1
ATOM 1964 O O . PHE A 1 245 ? -18.132 -15.897 -5.826 1.00 89.12 245 PHE A O 1
ATOM 1971 N N . ALA A 1 246 ? -19.797 -17.380 -6.073 1.00 90.62 246 ALA A N 1
ATOM 1972 C CA . ALA A 1 246 ? -19.446 -17.758 -7.442 1.00 90.62 246 ALA A CA 1
ATOM 1973 C C . ALA A 1 246 ? -19.509 -16.571 -8.419 1.00 90.62 246 ALA A C 1
ATOM 1975 O O . ALA A 1 246 ? -18.617 -16.403 -9.248 1.00 90.62 246 ALA A O 1
ATOM 1976 N N . GLN A 1 247 ? -20.527 -15.713 -8.296 1.00 89.69 247 GLN A N 1
ATOM 1977 C CA . GLN A 1 247 ? -20.637 -14.506 -9.119 1.00 89.69 247 GLN A CA 1
ATOM 1978 C C . GLN A 1 247 ? -19.521 -13.507 -8.801 1.00 89.69 247 GLN A C 1
ATOM 1980 O O . GLN A 1 247 ? -18.967 -12.911 -9.718 1.00 89.69 247 GLN A O 1
ATOM 1985 N N . SER A 1 248 ? -19.163 -13.346 -7.527 1.00 88.25 248 SER A N 1
ATOM 1986 C CA . SER A 1 248 ? -18.046 -12.491 -7.120 1.00 88.25 248 SER A CA 1
ATOM 1987 C C . SER A 1 248 ? -16.719 -13.010 -7.673 1.00 88.25 248 SER A C 1
ATOM 1989 O O . SER A 1 248 ? -15.971 -12.241 -8.268 1.00 88.25 248 SER A O 1
ATOM 1991 N N . VAL A 1 249 ? -16.450 -14.315 -7.571 1.00 87.38 249 VAL A N 1
ATOM 1992 C CA . VAL A 1 249 ? -15.249 -14.929 -8.164 1.00 87.38 249 VAL A CA 1
ATOM 1993 C C . VAL A 1 249 ? -15.214 -14.710 -9.677 1.00 87.38 249 VAL A C 1
ATOM 1995 O O . VAL A 1 249 ? -14.179 -14.320 -10.211 1.00 87.38 249 VAL A O 1
ATOM 1998 N N . LEU A 1 250 ? -16.337 -14.892 -10.374 1.00 89.69 250 LEU A N 1
ATOM 1999 C CA . LEU A 1 250 ? -16.396 -14.713 -11.822 1.00 89.69 250 LEU A CA 1
ATOM 2000 C C . LEU A 1 250 ? -16.162 -13.254 -12.245 1.00 89.69 250 LEU A C 1
ATOM 2002 O O . LEU A 1 250 ? -15.290 -12.989 -13.068 1.00 89.69 250 LEU A O 1
ATOM 2006 N N . TRP A 1 251 ? -16.935 -12.314 -11.695 1.00 87.62 251 TRP A N 1
ATOM 2007 C CA . TRP A 1 251 ? -16.958 -10.922 -12.158 1.00 87.62 251 TRP A CA 1
ATOM 2008 C C . TRP A 1 251 ? -15.811 -10.071 -11.613 1.00 87.62 251 TRP A C 1
ATOM 2010 O O . TRP A 1 251 ? -15.358 -9.166 -12.308 1.00 87.62 251 TRP A O 1
ATOM 2020 N N . ILE A 1 252 ? -15.346 -10.343 -10.391 1.00 85.56 252 ILE A N 1
ATOM 2021 C CA . ILE A 1 252 ? -14.313 -9.534 -9.726 1.00 85.56 252 ILE A CA 1
ATOM 2022 C C . ILE A 1 252 ? -12.915 -10.093 -10.007 1.00 85.56 252 ILE A C 1
ATOM 2024 O O . ILE A 1 252 ? -11.975 -9.318 -10.152 1.00 85.56 252 ILE A O 1
ATOM 2028 N N . TYR A 1 253 ? -12.773 -11.417 -10.129 1.00 82.94 253 TYR A N 1
ATOM 2029 C CA . TYR A 1 253 ? -11.463 -12.057 -10.284 1.00 82.94 253 TYR A CA 1
ATOM 2030 C C . TYR A 1 253 ? -11.268 -12.681 -11.667 1.00 82.94 253 TYR A C 1
ATOM 2032 O O . TYR A 1 253 ? -10.394 -12.248 -12.415 1.00 82.94 253 TYR A O 1
ATOM 2040 N N . ALA A 1 254 ? -12.074 -13.680 -12.034 1.00 86.69 254 ALA A N 1
ATOM 2041 C CA . ALA A 1 254 ? -11.806 -14.506 -13.209 1.00 86.69 254 ALA A CA 1
ATOM 2042 C C . ALA A 1 254 ? -11.906 -13.721 -14.524 1.00 86.69 254 ALA A C 1
ATOM 2044 O O . ALA A 1 254 ? -11.022 -13.836 -15.370 1.00 86.69 254 ALA A O 1
ATOM 2045 N N . LEU A 1 255 ? -12.947 -12.901 -14.696 1.00 88.31 255 LEU A N 1
ATOM 2046 C CA . LEU A 1 255 ? -13.146 -12.125 -15.918 1.00 88.31 255 LEU A CA 1
ATOM 2047 C C . LEU A 1 255 ? -12.070 -11.037 -16.096 1.00 88.31 255 LEU A C 1
ATOM 2049 O O . LEU A 1 255 ? -11.454 -11.016 -17.163 1.00 88.31 255 LEU A O 1
ATOM 2053 N N . PRO A 1 256 ? -11.757 -10.178 -15.103 1.00 85.69 256 PRO A N 1
ATOM 2054 C CA . PRO A 1 256 ? -10.643 -9.237 -15.229 1.00 85.69 256 PRO A CA 1
ATOM 2055 C C . PRO A 1 256 ? -9.300 -9.931 -15.470 1.00 85.69 256 PRO A C 1
ATOM 2057 O O . PRO A 1 256 ? -8.520 -9.475 -16.306 1.00 85.69 256 PRO A O 1
ATOM 2060 N N . MET A 1 257 ? -9.045 -11.063 -14.803 1.00 84.00 257 MET A N 1
ATOM 2061 C CA . MET A 1 257 ? -7.828 -11.853 -15.005 1.00 84.00 257 MET A CA 1
ATOM 2062 C C . MET A 1 257 ? -7.740 -12.413 -16.428 1.00 84.00 257 MET A C 1
ATOM 2064 O O . MET A 1 257 ? -6.679 -12.340 -17.047 1.00 84.00 257 MET A O 1
ATOM 2068 N N . LEU A 1 258 ? -8.851 -12.914 -16.974 1.00 87.81 258 LEU A N 1
ATOM 2069 C CA . LEU A 1 258 ? -8.939 -13.377 -18.357 1.00 87.81 258 LEU A CA 1
ATOM 2070 C C . LEU A 1 258 ? -8.695 -12.226 -19.338 1.00 87.81 258 LEU A C 1
ATOM 2072 O O . LEU A 1 258 ? -7.899 -12.380 -20.257 1.00 87.81 258 LEU A O 1
ATOM 2076 N N . ILE A 1 259 ? -9.340 -11.072 -19.138 1.00 87.94 259 ILE A N 1
ATOM 2077 C CA . ILE A 1 259 ? -9.193 -9.896 -20.010 1.00 87.94 259 ILE A CA 1
ATOM 2078 C C . ILE A 1 259 ? -7.743 -9.406 -20.007 1.00 87.94 259 ILE A C 1
ATOM 2080 O O . ILE A 1 259 ? -7.171 -9.175 -21.070 1.00 87.94 259 ILE A O 1
ATOM 2084 N N . LEU A 1 260 ? -7.124 -9.286 -18.831 1.00 83.62 260 LEU A N 1
ATOM 2085 C CA . LEU A 1 260 ? -5.731 -8.857 -18.705 1.00 83.62 260 LEU A CA 1
ATOM 2086 C C . LEU A 1 260 ? -4.759 -9.898 -19.269 1.00 83.62 260 LEU A C 1
ATOM 2088 O O . LEU A 1 260 ? -3.804 -9.535 -19.955 1.00 83.62 260 LEU A O 1
ATOM 2092 N N . GLY A 1 261 ? -5.009 -11.185 -19.020 1.00 82.31 261 GLY A N 1
ATOM 2093 C CA . GLY A 1 261 ? -4.206 -12.286 -19.548 1.00 82.31 261 GLY A CA 1
ATOM 2094 C C . GLY A 1 261 ? -4.269 -12.368 -21.073 1.00 82.31 261 GLY A C 1
ATOM 2095 O O . GLY A 1 261 ? -3.230 -12.408 -21.730 1.00 82.31 261 GLY A O 1
ATOM 2096 N N . ALA A 1 262 ? -5.475 -12.314 -21.642 1.00 86.38 262 ALA A N 1
ATOM 2097 C CA . ALA A 1 262 ? -5.695 -12.294 -23.084 1.00 86.38 262 ALA A CA 1
ATOM 2098 C C . ALA A 1 262 ? -5.110 -11.025 -23.714 1.00 86.38 262 ALA A C 1
ATOM 2100 O O . ALA A 1 262 ? -4.368 -11.115 -24.688 1.00 86.38 262 ALA A O 1
ATOM 2101 N N . GLY A 1 263 ? -5.369 -9.851 -23.131 1.00 85.12 263 GLY A N 1
ATOM 2102 C CA . GLY A 1 263 ? -4.812 -8.581 -23.594 1.00 85.12 263 GLY A CA 1
ATOM 2103 C C . GLY A 1 263 ? -3.283 -8.593 -23.617 1.00 85.12 263 GLY A C 1
ATOM 2104 O O . GLY A 1 263 ? -2.687 -8.203 -24.615 1.00 85.12 263 GLY A O 1
ATOM 2105 N N . SER A 1 264 ? -2.649 -9.125 -22.570 1.00 77.56 264 SER A N 1
ATOM 2106 C CA . SER A 1 264 ? -1.195 -9.330 -22.512 1.00 77.56 264 SER A CA 1
ATOM 2107 C C . SER A 1 264 ? -0.707 -10.284 -23.607 1.00 77.56 264 SER A C 1
ATOM 2109 O O . SER A 1 264 ? 0.239 -9.978 -24.334 1.00 77.56 264 SER A O 1
ATOM 2111 N N . PHE A 1 265 ? -1.386 -11.421 -23.781 1.00 82.56 265 PHE A N 1
ATOM 2112 C CA . PHE A 1 265 ? -1.051 -12.403 -24.810 1.00 82.56 265 PHE A CA 1
ATOM 2113 C C . PHE A 1 265 ? -1.129 -11.818 -26.227 1.00 82.56 265 PHE A C 1
ATOM 2115 O O . PHE A 1 265 ? -0.222 -12.037 -27.030 1.00 82.56 265 PHE A O 1
ATOM 2122 N N . PHE A 1 266 ? -2.172 -11.040 -26.531 1.00 84.88 266 PHE A N 1
ATOM 2123 C CA . PHE A 1 266 ? -2.315 -10.366 -27.822 1.00 84.88 266 PHE A CA 1
ATOM 2124 C C . PHE A 1 266 ? -1.322 -9.216 -27.993 1.00 84.88 266 PHE A C 1
ATOM 2126 O O . PHE A 1 266 ? -0.742 -9.082 -29.069 1.00 84.88 266 PHE A O 1
ATOM 2133 N N . ALA A 1 267 ? -1.065 -8.426 -26.947 1.00 80.88 267 ALA A N 1
ATOM 2134 C CA . ALA A 1 267 ? -0.097 -7.333 -26.991 1.00 80.88 267 ALA A CA 1
ATOM 2135 C C . ALA A 1 267 ? 1.319 -7.831 -27.319 1.00 80.88 267 ALA A C 1
ATOM 2137 O O . ALA A 1 267 ? 2.012 -7.222 -28.132 1.00 80.88 267 ALA A O 1
ATOM 2138 N N . MET A 1 268 ? 1.724 -8.977 -26.759 1.00 73.38 268 MET A N 1
ATOM 2139 C CA . MET A 1 268 ? 3.002 -9.622 -27.092 1.00 73.38 268 MET A CA 1
ATOM 2140 C C . MET A 1 268 ? 3.078 -10.113 -28.547 1.00 73.38 268 MET A C 1
ATOM 2142 O O . MET A 1 268 ? 4.172 -10.340 -29.051 1.00 73.38 268 MET A O 1
ATOM 2146 N N . ARG A 1 269 ? 1.941 -10.261 -29.237 1.00 78.62 269 ARG A N 1
ATOM 2147 C CA . ARG A 1 269 ? 1.864 -10.683 -30.646 1.00 78.62 269 ARG A CA 1
ATOM 2148 C C . ARG A 1 269 ? 1.640 -9.527 -31.620 1.00 78.62 269 ARG A C 1
ATOM 2150 O O . ARG A 1 269 ? 1.472 -9.768 -32.814 1.00 78.62 269 ARG A O 1
ATOM 2157 N N . LEU A 1 270 ? 1.626 -8.282 -31.141 1.00 81.12 270 LEU A N 1
ATOM 2158 C CA . LEU A 1 270 ? 1.519 -7.125 -32.022 1.00 81.12 270 LEU A CA 1
ATOM 2159 C C . LEU A 1 270 ? 2.744 -7.044 -32.951 1.00 81.12 270 LEU A C 1
ATOM 2161 O O . LEU A 1 270 ? 3.865 -7.328 -32.520 1.00 81.12 270 LEU A O 1
ATOM 2165 N N . PRO A 1 271 ? 2.566 -6.602 -34.209 1.00 75.38 271 PRO A N 1
ATOM 2166 C CA . PRO A 1 271 ? 3.645 -6.550 -35.197 1.00 75.38 271 PRO A CA 1
ATOM 2167 C C . PRO A 1 271 ? 4.817 -5.663 -34.758 1.00 75.38 271 PRO A C 1
ATOM 2169 O O . PRO A 1 271 ? 5.954 -5.937 -35.127 1.00 75.38 271 PRO A O 1
ATOM 2172 N N . PHE A 1 272 ? 4.560 -4.662 -33.912 1.00 73.62 272 PHE A N 1
ATOM 2173 C CA . PHE A 1 272 ? 5.589 -3.836 -33.282 1.00 73.62 272 PHE A CA 1
ATOM 2174 C C . PHE A 1 272 ? 6.550 -4.652 -32.400 1.00 73.62 272 PHE A C 1
ATOM 2176 O O . PHE A 1 272 ? 7.759 -4.470 -32.491 1.00 73.62 272 PHE A O 1
ATOM 2183 N N . MET A 1 273 ? 6.052 -5.606 -31.603 1.00 68.50 273 MET A N 1
ATOM 2184 C CA . MET A 1 273 ? 6.917 -6.477 -30.792 1.00 68.50 273 MET A CA 1
ATOM 2185 C C . MET A 1 273 ? 7.730 -7.428 -31.676 1.00 68.50 273 MET A C 1
ATOM 2187 O O . MET A 1 273 ? 8.930 -7.581 -31.476 1.00 68.50 273 MET A O 1
ATOM 2191 N N . ALA A 1 274 ? 7.118 -7.960 -32.739 1.00 67.69 274 ALA A N 1
ATOM 2192 C CA . ALA A 1 274 ? 7.831 -8.761 -33.734 1.00 67.69 274 ALA A CA 1
ATOM 2193 C C . ALA A 1 274 ? 8.885 -7.951 -34.520 1.00 67.69 274 ALA A C 1
ATOM 2195 O O . ALA A 1 274 ? 9.838 -8.524 -35.047 1.00 67.69 274 ALA A O 1
ATOM 2196 N N . GLN A 1 275 ? 8.717 -6.631 -34.640 1.00 68.75 275 GLN A N 1
ATOM 2197 C CA . GLN A 1 275 ? 9.721 -5.730 -35.207 1.00 68.75 275 GLN A CA 1
ATOM 2198 C C . GLN A 1 275 ? 10.878 -5.506 -34.225 1.00 68.75 275 GLN A C 1
ATOM 2200 O O . GLN A 1 275 ? 12.027 -5.539 -34.651 1.00 68.75 275 GLN A O 1
ATOM 2205 N N . TYR A 1 276 ? 10.602 -5.351 -32.927 1.00 66.75 276 TYR A N 1
ATOM 2206 C CA . TYR A 1 276 ? 11.635 -5.274 -31.883 1.00 66.75 276 TYR A CA 1
ATOM 2207 C C . TYR A 1 276 ? 12.484 -6.549 -31.802 1.00 66.75 276 TYR A C 1
ATOM 2209 O O . TYR A 1 276 ? 13.712 -6.456 -31.745 1.00 66.75 276 TYR A O 1
ATOM 2217 N N . ASP A 1 277 ? 11.842 -7.720 -31.861 1.00 64.44 277 ASP A N 1
ATOM 2218 C CA . ASP A 1 277 ? 12.525 -9.018 -31.918 1.00 64.44 277 ASP A CA 1
ATOM 2219 C C . ASP A 1 277 ? 13.402 -9.126 -33.175 1.00 64.44 277 ASP A C 1
ATOM 2221 O O . ASP A 1 277 ? 14.569 -9.511 -33.096 1.00 64.44 277 ASP A O 1
ATOM 2225 N N . ARG A 1 278 ? 12.866 -8.738 -34.345 1.00 64.25 278 ARG A N 1
ATOM 2226 C CA . ARG A 1 278 ? 13.607 -8.750 -35.621 1.00 64.25 278 ARG A CA 1
ATOM 2227 C C . ARG A 1 278 ? 14.787 -7.789 -35.643 1.00 64.25 278 ARG A C 1
ATOM 2229 O O . ARG A 1 278 ? 15.808 -8.108 -36.239 1.00 64.25 278 ARG A O 1
ATOM 2236 N N . LEU A 1 279 ? 14.654 -6.638 -34.993 1.00 65.31 279 LEU A N 1
ATOM 2237 C CA . LEU A 1 279 ? 15.741 -5.683 -34.807 1.00 65.31 279 LEU A CA 1
ATOM 2238 C C . LEU A 1 279 ? 16.745 -6.150 -33.745 1.00 65.31 279 LEU A C 1
ATOM 2240 O O . LEU A 1 279 ? 17.651 -5.398 -33.428 1.00 65.31 279 LEU A O 1
ATOM 2244 N N . GLY A 1 280 ? 16.598 -7.341 -33.152 1.00 59.34 280 GLY A N 1
ATOM 2245 C CA . GLY A 1 280 ? 17.543 -7.869 -32.165 1.00 59.34 280 GLY A CA 1
ATOM 2246 C C . GLY A 1 280 ? 17.595 -7.082 -30.852 1.00 59.34 280 GLY A C 1
ATOM 2247 O O . GLY A 1 280 ? 18.489 -7.323 -30.040 1.00 59.34 280 GLY A O 1
ATOM 2248 N N . LEU A 1 281 ? 16.636 -6.176 -30.624 1.00 62.72 281 LEU A N 1
ATOM 2249 C CA . LEU A 1 281 ? 16.563 -5.300 -29.448 1.00 62.72 281 LEU A CA 1
ATOM 2250 C C . LEU A 1 281 ? 16.056 -6.035 -28.199 1.00 62.72 281 LEU A C 1
ATOM 2252 O O . LEU A 1 281 ? 16.110 -5.511 -27.088 1.00 62.72 281 LEU A O 1
ATOM 2256 N N . THR A 1 282 ? 15.569 -7.265 -28.354 1.00 61.47 282 THR A N 1
ATOM 2257 C CA . THR A 1 282 ? 15.147 -8.122 -27.246 1.00 61.47 282 THR A CA 1
ATOM 2258 C C . THR A 1 282 ? 16.291 -8.982 -26.735 1.00 61.47 282 THR A C 1
ATOM 2260 O O . THR A 1 282 ? 16.804 -9.856 -27.434 1.00 61.47 282 THR A O 1
ATOM 2263 N N . ARG A 1 283 ? 16.650 -8.790 -25.466 1.00 57.19 283 ARG A N 1
ATOM 2264 C CA . ARG A 1 283 ? 17.797 -9.460 -24.848 1.00 57.19 283 ARG A CA 1
ATOM 2265 C C . ARG A 1 283 ? 17.631 -10.982 -24.704 1.00 57.19 283 ARG A C 1
ATOM 2267 O O . ARG A 1 283 ? 18.624 -11.679 -24.717 1.00 57.19 283 ARG A O 1
ATOM 2274 N N . SER A 1 284 ? 16.431 -11.555 -24.596 1.00 60.03 284 SER A N 1
ATOM 2275 C CA . SER A 1 284 ? 16.322 -12.990 -24.252 1.00 60.03 284 SER A CA 1
ATOM 2276 C C . SER A 1 284 ? 16.684 -13.955 -25.391 1.00 60.03 284 SER A C 1
ATOM 2278 O O . SER A 1 284 ? 17.337 -14.969 -25.148 1.00 60.03 284 SER A O 1
ATOM 2280 N N . ASN A 1 285 ? 16.271 -13.671 -26.630 1.00 64.12 285 ASN A N 1
ATOM 2281 C CA . ASN A 1 285 ? 16.388 -14.644 -27.721 1.00 64.12 285 ASN A CA 1
ATOM 2282 C C . ASN A 1 285 ? 17.724 -14.535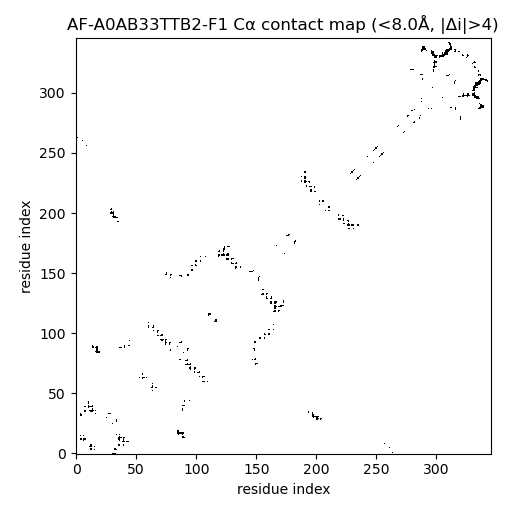 -28.467 1.00 64.12 285 ASN A C 1
ATOM 2284 O O . ASN A 1 285 ? 18.372 -15.550 -28.734 1.00 64.12 285 ASN A O 1
ATOM 2288 N N . THR A 1 286 ? 18.168 -13.306 -28.726 1.00 68.94 286 THR A N 1
ATOM 2289 C CA . THR A 1 286 ? 19.370 -12.988 -29.511 1.00 68.94 286 THR A CA 1
ATOM 2290 C C . THR A 1 286 ? 20.596 -12.686 -28.651 1.00 68.94 286 THR A C 1
ATOM 2292 O O . THR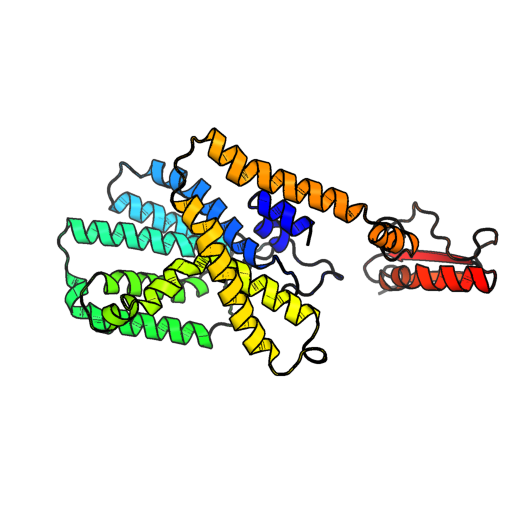 A 1 286 ? 21.642 -12.361 -29.195 1.00 68.94 286 THR A O 1
ATOM 2295 N N . SER A 1 287 ? 20.500 -12.707 -27.315 1.00 72.62 287 SER A N 1
ATOM 2296 C CA . SER A 1 287 ? 21.687 -12.512 -26.472 1.00 72.62 287 SER A CA 1
ATOM 2297 C C . SER A 1 287 ? 22.547 -13.763 -26.411 1.00 72.62 287 SER A C 1
ATOM 2299 O O . SER A 1 287 ? 22.055 -14.895 -26.287 1.00 72.62 287 SER A O 1
ATOM 2301 N N . CYS A 1 288 ? 23.840 -13.484 -26.490 1.00 75.69 288 CYS A N 1
ATOM 2302 C CA . CYS A 1 288 ? 24.959 -14.401 -26.368 1.00 75.69 288 CYS A CA 1
ATOM 2303 C C . CYS A 1 288 ? 25.656 -14.284 -25.010 1.00 75.69 288 CYS A C 1
ATOM 2305 O O . CYS A 1 288 ? 26.662 -14.939 -24.750 1.00 75.69 288 CYS A O 1
ATOM 2307 N N . HIS A 1 289 ? 25.110 -13.446 -24.134 1.00 80.38 289 HIS A N 1
ATOM 2308 C CA . HIS A 1 289 ? 25.651 -13.184 -22.818 1.00 80.38 289 HIS A CA 1
ATOM 2309 C C . HIS A 1 289 ? 25.505 -14.397 -21.893 1.00 80.38 289 HIS A C 1
ATOM 2311 O O . HIS A 1 289 ? 24.417 -14.968 -21.785 1.00 80.38 289 HIS A O 1
ATOM 2317 N N . ASN A 1 290 ? 26.602 -14.795 -21.241 1.00 75.75 290 ASN A N 1
ATOM 2318 C CA . ASN A 1 290 ? 26.719 -16.006 -20.420 1.00 75.75 290 ASN A CA 1
ATOM 2319 C C . ASN A 1 290 ? 26.267 -17.294 -21.133 1.00 75.75 290 ASN A C 1
ATOM 2321 O O . ASN A 1 290 ? 25.832 -18.248 -20.485 1.00 75.75 290 ASN A O 1
ATOM 2325 N N . ASN A 1 291 ? 26.327 -17.340 -22.466 1.00 73.12 291 ASN A N 1
ATOM 2326 C CA . ASN A 1 291 ? 25.881 -18.502 -23.223 1.00 73.12 291 ASN A CA 1
ATOM 2327 C C . ASN A 1 291 ? 26.902 -18.896 -24.290 1.00 73.12 291 ASN A C 1
ATOM 2329 O O . ASN A 1 291 ? 26.907 -18.365 -25.395 1.00 73.12 291 ASN A O 1
ATOM 2333 N N . THR A 1 292 ? 27.733 -19.881 -23.959 1.00 65.00 292 THR A N 1
ATOM 2334 C CA . THR A 1 292 ? 28.748 -20.450 -24.858 1.00 65.00 292 THR A CA 1
ATOM 2335 C C . THR A 1 292 ? 28.187 -21.492 -25.830 1.00 65.00 292 THR A C 1
ATOM 2337 O O . THR A 1 292 ? 28.898 -21.934 -26.726 1.00 65.00 292 THR A O 1
ATOM 2340 N N . GLY A 1 293 ? 26.921 -21.897 -25.671 1.00 64.50 293 GLY A N 1
ATOM 2341 C CA . GLY A 1 293 ? 26.275 -22.917 -26.503 1.00 64.50 293 GLY A CA 1
ATOM 2342 C C . GLY A 1 293 ? 25.585 -22.377 -27.759 1.00 64.50 293 GLY A C 1
ATOM 2343 O O . GLY A 1 293 ? 25.143 -23.167 -28.592 1.00 64.50 293 GLY A O 1
ATOM 2344 N N . LYS A 1 294 ? 25.461 -21.052 -27.910 1.00 73.62 294 LYS A N 1
ATOM 2345 C CA . LYS A 1 294 ? 24.897 -20.413 -29.109 1.00 73.62 294 LYS A CA 1
ATOM 2346 C C . LYS A 1 294 ? 26.016 -19.998 -30.069 1.00 73.62 294 LYS A C 1
ATOM 2348 O O . LYS A 1 294 ? 27.052 -19.502 -29.639 1.00 73.62 294 LYS A O 1
ATOM 2353 N N . GLN A 1 295 ? 25.793 -20.152 -31.377 1.00 73.44 295 GLN A N 1
ATOM 2354 C CA . GLN A 1 295 ? 26.670 -19.557 -32.389 1.00 73.44 295 GLN A CA 1
ATOM 2355 C C . GLN A 1 295 ? 26.436 -18.046 -32.430 1.00 73.44 295 GLN A C 1
ATOM 2357 O O . GLN A 1 295 ? 25.451 -17.564 -32.981 1.00 73.44 295 GLN A O 1
ATOM 2362 N N . CYS A 1 296 ? 27.342 -17.312 -31.799 1.00 84.44 296 CYS A N 1
ATOM 2363 C CA . CYS A 1 296 ? 27.248 -15.872 -31.594 1.00 84.44 296 CYS A CA 1
ATOM 2364 C C . CYS A 1 296 ? 27.979 -15.099 -32.685 1.00 84.44 296 CYS A C 1
ATOM 2366 O O . CYS A 1 296 ? 28.883 -14.313 -32.408 1.00 84.44 296 CYS A O 1
ATOM 2368 N N . LEU A 1 297 ? 27.596 -15.389 -33.928 1.00 87.88 297 LEU A N 1
ATOM 2369 C CA . LEU A 1 297 ? 28.158 -14.793 -35.130 1.00 87.88 297 LEU A CA 1
ATOM 2370 C C . LEU A 1 297 ? 27.242 -13.665 -35.620 1.00 87.88 297 LEU A C 1
ATOM 2372 O O . LEU A 1 297 ? 26.049 -13.882 -35.829 1.00 87.88 297 LEU A O 1
ATOM 2376 N N . TRP A 1 298 ? 27.807 -12.477 -35.815 1.00 88.19 298 TRP A N 1
ATOM 2377 C CA . TRP A 1 298 ? 27.089 -11.273 -36.238 1.00 88.19 298 TRP A CA 1
ATOM 2378 C C . TRP A 1 298 ? 27.727 -10.695 -37.501 1.00 88.19 298 TRP A C 1
ATOM 2380 O O . TRP A 1 298 ? 28.952 -10.641 -37.591 1.00 88.19 298 TRP A O 1
ATOM 2390 N N . GLY A 1 299 ? 26.915 -10.254 -38.466 1.00 88.38 299 GLY A N 1
ATOM 2391 C CA . GLY A 1 299 ? 27.387 -9.696 -39.737 1.00 88.38 299 GLY A CA 1
ATOM 2392 C C . GLY A 1 299 ? 27.134 -10.638 -40.914 1.00 88.38 299 GLY A C 1
ATOM 2393 O O . GLY A 1 299 ? 26.057 -11.225 -41.026 1.00 88.38 299 GLY A O 1
ATOM 2394 N N . ASP A 1 300 ? 28.110 -10.764 -41.811 1.00 88.69 300 ASP A N 1
ATOM 2395 C CA . ASP A 1 300 ? 28.038 -11.678 -42.955 1.00 88.69 300 ASP A CA 1
ATOM 2396 C C . ASP A 1 300 ? 28.369 -13.121 -42.533 1.00 88.69 300 ASP A C 1
ATOM 2398 O O . ASP A 1 300 ? 29.527 -13.540 -42.506 1.00 88.69 300 ASP A O 1
ATOM 2402 N N . THR A 1 301 ? 27.342 -13.889 -42.166 1.00 84.19 301 THR A N 1
ATOM 2403 C CA . THR A 1 301 ? 27.499 -15.245 -41.613 1.00 84.19 301 THR A CA 1
ATOM 2404 C C . THR A 1 301 ? 28.034 -16.278 -42.604 1.00 84.19 301 THR A C 1
ATOM 2406 O O . THR A 1 301 ? 28.373 -17.385 -42.192 1.00 84.19 301 THR A O 1
ATOM 2409 N N . GLU A 1 302 ? 28.101 -15.955 -43.898 1.00 86.12 302 GLU A N 1
ATOM 2410 C CA . GLU A 1 302 ? 28.717 -16.830 -44.904 1.00 86.12 302 GLU A CA 1
ATOM 2411 C C . GLU A 1 302 ? 30.252 -16.766 -44.862 1.00 86.12 302 GLU A C 1
ATOM 2413 O O . GLU A 1 302 ? 30.931 -17.659 -45.374 1.00 86.12 302 GLU A O 1
ATOM 2418 N N . LYS A 1 303 ? 30.813 -15.735 -44.217 1.00 82.81 303 LYS A N 1
ATOM 2419 C CA . LYS A 1 303 ? 32.255 -15.563 -44.042 1.00 82.81 303 LYS A CA 1
ATOM 2420 C C . LYS A 1 303 ? 32.726 -16.005 -42.664 1.00 82.81 303 LYS A C 1
ATOM 2422 O O . LYS A 1 303 ? 32.019 -15.880 -41.664 1.00 82.81 303 LYS A O 1
ATOM 2427 N N . GLN A 1 304 ? 33.973 -16.473 -42.621 1.00 84.94 304 GLN A N 1
ATOM 2428 C CA . GLN A 1 304 ? 34.672 -16.738 -41.366 1.00 84.94 304 GLN A CA 1
ATOM 2429 C C . GLN A 1 304 ? 34.827 -15.434 -40.564 1.00 84.94 304 GLN A C 1
ATOM 2431 O O . GLN A 1 304 ? 35.126 -14.400 -41.166 1.00 84.94 304 GLN A O 1
ATOM 2436 N N . PRO A 1 305 ? 34.638 -15.471 -39.234 1.00 82.69 305 PRO A N 1
ATOM 2437 C CA . PRO A 1 305 ? 34.738 -14.288 -38.391 1.00 82.69 305 PRO A CA 1
ATOM 2438 C C . PRO A 1 305 ? 36.143 -13.693 -38.428 1.00 82.69 305 PRO A C 1
ATOM 2440 O O . PRO A 1 305 ? 37.120 -14.361 -38.096 1.00 82.69 305 PRO A O 1
ATOM 2443 N N . GLU A 1 306 ? 36.224 -12.413 -38.783 1.00 88.56 306 GLU A N 1
ATOM 2444 C CA . GLU A 1 306 ? 37.470 -11.635 -38.795 1.00 88.56 306 GLU A CA 1
ATOM 2445 C C . GLU A 1 306 ? 37.719 -10.952 -37.444 1.00 88.56 306 GLU A C 1
ATOM 2447 O O . GLU A 1 306 ? 38.856 -10.635 -37.095 1.00 88.56 306 GLU A O 1
ATOM 2452 N N . LEU A 1 307 ? 36.653 -10.742 -36.665 1.00 89.06 307 LEU A N 1
ATOM 2453 C CA . LEU A 1 307 ? 36.686 -10.034 -35.392 1.00 89.06 307 LEU A CA 1
ATOM 2454 C C . LEU A 1 307 ? 36.171 -10.921 -34.252 1.00 89.06 307 LEU A C 1
ATOM 2456 O O . LEU A 1 307 ? 35.137 -11.578 -34.378 1.00 89.06 307 LEU A O 1
ATOM 2460 N N . LEU A 1 308 ? 36.854 -10.887 -33.109 1.00 89.00 308 LEU A N 1
ATOM 2461 C CA . LEU A 1 308 ? 36.359 -11.433 -31.848 1.00 89.00 308 LEU A CA 1
ATOM 2462 C C . LEU A 1 308 ? 36.043 -10.275 -30.897 1.00 89.00 308 LEU A C 1
ATOM 2464 O O . LEU A 1 308 ? 36.931 -9.508 -30.530 1.00 89.00 308 LEU A O 1
ATOM 2468 N N . VAL A 1 309 ? 34.782 -10.159 -30.488 1.00 87.88 309 VAL A N 1
ATOM 2469 C CA . VAL A 1 309 ? 34.321 -9.165 -29.517 1.00 87.88 309 VAL A CA 1
ATOM 2470 C C . VAL A 1 309 ? 34.166 -9.847 -28.162 1.00 87.88 309 VAL A C 1
ATOM 2472 O O . VAL A 1 309 ? 33.268 -10.669 -27.976 1.00 87.88 309 VAL A O 1
ATOM 2475 N N . LEU A 1 310 ? 35.053 -9.496 -27.231 1.00 87.25 310 LEU A N 1
ATOM 2476 C CA . LEU A 1 310 ? 35.039 -9.953 -25.842 1.00 87.25 310 LEU A CA 1
ATOM 2477 C C . LEU A 1 310 ? 34.564 -8.828 -24.931 1.00 87.25 310 LEU A C 1
ATOM 2479 O O . LEU A 1 310 ? 34.979 -7.681 -25.090 1.00 87.25 310 LEU A O 1
ATOM 2483 N N . GLY A 1 311 ? 33.726 -9.152 -23.954 1.00 84.81 311 GLY A N 1
ATOM 2484 C CA . GLY A 1 311 ? 33.342 -8.179 -22.942 1.00 84.81 311 GLY A CA 1
ATOM 2485 C C . GLY A 1 311 ? 32.204 -8.648 -22.059 1.00 84.81 311 GLY A C 1
ATOM 2486 O O . GLY A 1 311 ? 31.961 -9.838 -21.892 1.00 84.81 311 GLY A O 1
ATOM 2487 N N . ASP A 1 312 ? 31.498 -7.693 -21.481 1.00 84.56 312 ASP A N 1
ATOM 2488 C CA . ASP A 1 312 ? 30.363 -7.950 -20.612 1.00 84.56 312 ASP A CA 1
ATOM 2489 C C . ASP A 1 312 ? 29.038 -7.717 -21.352 1.00 84.56 312 ASP A C 1
ATOM 2491 O O . ASP A 1 312 ? 28.937 -7.783 -22.581 1.00 84.56 312 ASP A O 1
ATOM 2495 N N . SER A 1 313 ? 27.987 -7.439 -20.592 1.00 78.94 313 SER A N 1
ATOM 2496 C CA . SER A 1 313 ? 26.682 -7.102 -21.143 1.00 78.94 313 SER A CA 1
ATOM 2497 C C . SER A 1 313 ? 26.684 -5.902 -22.106 1.00 78.94 313 SER A C 1
ATOM 2499 O O . SER A 1 313 ? 25.814 -5.848 -22.978 1.00 78.94 313 SER A O 1
ATOM 2501 N N . HIS A 1 314 ? 27.649 -4.977 -22.009 1.00 81.12 314 HIS A N 1
ATOM 2502 C CA . HIS A 1 314 ? 27.802 -3.873 -22.958 1.00 81.12 314 HIS A CA 1
ATOM 2503 C C . HIS A 1 314 ? 28.282 -4.357 -24.323 1.00 81.12 314 HIS A C 1
ATOM 2505 O O . HIS A 1 314 ? 27.807 -3.848 -25.337 1.00 81.12 314 HIS A O 1
ATOM 2511 N N . ALA A 1 315 ? 29.160 -5.363 -24.370 1.00 84.81 315 ALA A N 1
ATOM 2512 C CA . ALA A 1 315 ? 29.573 -5.968 -25.632 1.00 84.81 315 ALA A CA 1
ATOM 2513 C C . ALA A 1 315 ? 28.372 -6.602 -26.356 1.00 84.81 315 ALA A C 1
ATOM 2515 O O . ALA A 1 315 ? 28.163 -6.317 -27.535 1.00 84.81 315 ALA A O 1
ATOM 2516 N N . ASP A 1 316 ? 27.517 -7.351 -25.637 1.00 83.88 316 ASP A N 1
ATOM 2517 C CA . ASP A 1 316 ? 26.273 -7.924 -26.198 1.00 83.88 316 ASP A CA 1
ATOM 2518 C C . ASP A 1 316 ? 25.313 -6.852 -26.733 1.00 83.88 316 ASP A C 1
ATOM 2520 O O . ASP A 1 316 ? 24.556 -7.103 -27.670 1.00 83.88 316 ASP A O 1
ATOM 2524 N N . HIS A 1 317 ? 25.352 -5.639 -26.178 1.00 81.38 317 HIS A N 1
ATOM 2525 C CA . HIS A 1 317 ? 24.509 -4.534 -26.629 1.00 81.38 317 HIS A CA 1
ATOM 2526 C C . HIS A 1 317 ? 24.868 -4.047 -28.041 1.00 81.38 317 HIS A C 1
ATOM 2528 O O . HIS A 1 317 ? 23.985 -3.612 -28.780 1.00 81.38 317 HIS A O 1
ATOM 2534 N N . TYR A 1 318 ? 26.136 -4.162 -28.447 1.00 86.06 318 TYR A N 1
ATOM 2535 C CA . TYR A 1 318 ? 26.595 -3.750 -29.775 1.00 86.06 318 TYR A CA 1
ATOM 2536 C C . TYR A 1 318 ? 26.332 -4.789 -30.871 1.00 86.06 318 TYR A C 1
ATOM 2538 O O . TYR A 1 318 ? 26.604 -4.512 -32.038 1.00 86.06 318 TYR A O 1
ATOM 2546 N N . LYS A 1 319 ? 25.780 -5.967 -30.554 1.00 85.69 319 LYS A N 1
ATOM 2547 C CA . LYS A 1 319 ? 25.556 -7.042 -31.539 1.00 85.69 319 LYS A CA 1
ATOM 2548 C C . LYS A 1 319 ? 24.795 -6.590 -32.785 1.00 85.69 319 LYS A C 1
ATOM 2550 O O . LYS A 1 319 ? 25.151 -6.969 -33.891 1.00 85.69 319 LYS A O 1
ATOM 2555 N N . THR A 1 320 ? 23.797 -5.724 -32.622 1.00 84.25 320 THR A N 1
ATOM 2556 C CA . THR A 1 320 ? 22.993 -5.168 -33.718 1.00 84.25 320 THR A CA 1
ATOM 2557 C C . THR A 1 320 ? 23.799 -4.241 -34.614 1.00 84.25 320 THR A C 1
ATOM 2559 O O . THR A 1 320 ? 23.598 -4.221 -35.825 1.00 84.25 320 THR A O 1
ATOM 2562 N N . PHE A 1 321 ? 24.715 -3.474 -34.020 1.00 86.94 321 PHE A N 1
ATOM 2563 C CA . PHE A 1 321 ? 25.642 -2.630 -34.761 1.00 86.94 321 PHE A CA 1
ATOM 2564 C C . PHE A 1 321 ? 26.612 -3.492 -35.575 1.00 86.94 321 PHE A C 1
ATOM 2566 O O . PHE A 1 321 ? 26.741 -3.283 -36.780 1.00 86.94 321 PHE A O 1
ATOM 2573 N N . PHE A 1 322 ? 27.221 -4.501 -34.943 1.00 88.50 322 PHE A N 1
ATOM 2574 C CA . PHE A 1 322 ? 28.100 -5.460 -35.618 1.00 88.50 322 PHE A CA 1
ATOM 2575 C C . PHE A 1 322 ? 27.379 -6.209 -36.743 1.00 88.50 322 PHE A C 1
ATOM 2577 O O . PHE A 1 322 ? 27.930 -6.353 -37.830 1.00 88.50 322 PHE A O 1
ATOM 2584 N N . ASP A 1 323 ? 26.126 -6.608 -36.528 1.00 87.75 323 ASP A N 1
ATOM 2585 C CA . ASP A 1 323 ? 25.318 -7.277 -37.544 1.00 87.75 323 ASP A CA 1
ATOM 2586 C C . ASP A 1 323 ? 25.022 -6.376 -38.750 1.00 87.75 323 ASP A C 1
ATOM 2588 O O . ASP A 1 323 ? 25.220 -6.774 -39.899 1.00 87.75 323 ASP A O 1
ATOM 2592 N N . ALA A 1 324 ? 24.601 -5.133 -38.503 1.00 88.44 324 ALA A N 1
ATOM 2593 C CA . ALA A 1 324 ? 24.274 -4.188 -39.564 1.00 88.44 324 ALA A CA 1
ATOM 2594 C C . ALA A 1 324 ? 25.508 -3.771 -40.383 1.00 88.44 324 ALA A C 1
ATOM 2596 O O . ALA A 1 324 ? 25.458 -3.754 -41.616 1.00 88.44 324 ALA A O 1
ATOM 2597 N N . VAL A 1 325 ? 26.617 -3.441 -39.711 1.00 90.38 325 VAL A N 1
ATOM 2598 C CA . VAL A 1 325 ? 27.857 -3.016 -40.378 1.00 90.38 325 VAL A CA 1
ATOM 2599 C C . VAL A 1 325 ? 28.535 -4.200 -41.059 1.00 90.38 325 VAL A C 1
ATOM 2601 O O . VAL A 1 325 ? 28.918 -4.079 -42.219 1.00 90.38 325 VAL A O 1
ATOM 2604 N N . GLY A 1 326 ? 28.616 -5.355 -40.395 1.00 90.62 326 GLY A N 1
ATOM 2605 C CA . GLY A 1 326 ? 29.223 -6.562 -40.951 1.00 90.62 326 GLY A CA 1
ATOM 2606 C C . GLY A 1 326 ? 28.526 -7.042 -42.223 1.00 90.62 326 GLY A C 1
ATOM 2607 O O . GLY A 1 326 ? 29.192 -7.345 -43.208 1.00 90.62 326 GLY A O 1
ATOM 2608 N N . LYS A 1 327 ? 27.187 -7.003 -42.281 1.00 90.50 327 LYS A N 1
ATOM 2609 C CA . LYS A 1 327 ? 26.438 -7.318 -43.516 1.00 90.50 327 LYS A CA 1
ATOM 2610 C C . LYS A 1 327 ? 26.713 -6.331 -44.648 1.00 90.50 327 LYS A C 1
ATOM 2612 O O . LYS A 1 327 ? 26.790 -6.730 -45.807 1.00 90.50 327 LYS A O 1
ATOM 2617 N N . LYS A 1 328 ? 26.839 -5.041 -44.326 1.00 92.50 328 LYS A N 1
ATOM 2618 C CA . LYS A 1 328 ? 27.072 -3.987 -45.321 1.00 92.50 328 LYS A CA 1
ATOM 2619 C C . LYS A 1 328 ? 28.492 -4.039 -45.887 1.00 92.50 328 LYS A C 1
ATOM 2621 O O . LYS A 1 328 ? 28.672 -3.977 -47.099 1.00 92.50 328 LYS A O 1
ATOM 2626 N N . GLU A 1 329 ? 29.475 -4.160 -45.006 1.00 93.25 329 GLU A N 1
ATOM 2627 C CA . GLU A 1 329 ? 30.903 -4.136 -45.334 1.00 93.25 329 GLU A CA 1
ATOM 2628 C C . GLU A 1 329 ? 31.468 -5.547 -45.601 1.00 93.25 329 GLU A C 1
ATOM 2630 O O . GLU A 1 329 ? 32.643 -5.702 -45.921 1.00 93.25 329 GLU A O 1
ATOM 2635 N N . LYS A 1 330 ? 30.618 -6.580 -45.526 1.00 91.62 330 LYS A N 1
ATOM 2636 C CA . LYS A 1 330 ? 30.915 -7.992 -45.814 1.00 91.62 330 LYS A CA 1
ATOM 2637 C C . LYS A 1 330 ? 32.009 -8.592 -44.925 1.00 91.62 330 LYS A C 1
ATOM 2639 O O . LYS A 1 330 ? 32.965 -9.174 -45.441 1.00 91.62 330 LYS A O 1
ATOM 2644 N N . TRP A 1 331 ? 31.852 -8.485 -43.612 1.00 92.19 331 TRP A N 1
ATOM 2645 C CA . TRP A 1 331 ? 32.664 -9.176 -42.602 1.00 92.19 331 TRP A CA 1
ATOM 2646 C C . TRP A 1 331 ? 31.772 -9.691 -41.467 1.00 92.19 331 TRP A C 1
ATOM 2648 O O . TRP A 1 331 ? 30.612 -9.287 -41.338 1.00 92.19 331 TRP A O 1
ATOM 2658 N N . SER A 1 332 ? 32.296 -10.595 -40.642 1.00 91.75 332 SER A N 1
ATOM 2659 C CA . SER A 1 332 ? 31.580 -11.126 -39.480 1.00 91.75 332 SER A CA 1
ATOM 2660 C C . SER A 1 332 ? 32.410 -11.065 -38.202 1.00 91.75 332 SER A C 1
ATOM 2662 O O . SER A 1 332 ? 33.644 -11.084 -38.220 1.00 91.75 332 SER A O 1
ATOM 2664 N N . ALA A 1 333 ? 31.708 -10.962 -37.076 1.00 90.81 333 ALA A N 1
ATOM 2665 C CA . ALA A 1 333 ? 32.269 -10.961 -35.737 1.00 90.81 333 ALA A CA 1
ATOM 2666 C C . ALA A 1 333 ? 31.718 -12.124 -34.922 1.00 90.81 333 ALA A C 1
ATOM 2668 O O . ALA A 1 333 ? 30.506 -12.341 -34.883 1.00 90.81 333 ALA A O 1
ATOM 2669 N N . THR A 1 334 ? 32.595 -12.814 -34.201 1.00 90.19 334 THR A N 1
ATOM 2670 C CA . THR A 1 334 ? 32.182 -13.675 -33.091 1.00 90.19 334 THR A CA 1
ATOM 2671 C C . THR A 1 334 ? 32.100 -12.833 -31.830 1.00 90.19 334 THR A C 1
ATOM 2673 O O . THR A 1 334 ? 33.028 -12.090 -31.520 1.00 90.19 334 THR A O 1
ATOM 2676 N N . MET A 1 335 ? 31.010 -12.953 -31.082 1.00 88.06 335 MET A N 1
ATOM 2677 C CA . MET A 1 335 ? 30.823 -12.240 -29.826 1.00 88.06 335 MET A CA 1
ATOM 2678 C C . MET A 1 335 ? 30.736 -13.215 -28.663 1.00 88.06 335 MET A C 1
ATOM 2680 O O . MET A 1 335 ? 29.909 -14.124 -28.660 1.00 88.06 335 MET A O 1
ATOM 2684 N N . VAL A 1 336 ? 31.566 -12.994 -27.651 1.00 86.69 336 VAL A N 1
ATOM 2685 C CA . VAL A 1 336 ? 31.562 -13.768 -26.414 1.00 86.69 336 VAL A CA 1
ATOM 2686 C C . VAL A 1 336 ? 31.476 -12.773 -25.269 1.00 86.69 336 VAL A C 1
ATOM 2688 O O . VAL A 1 336 ? 32.332 -11.902 -25.127 1.00 86.69 336 VAL A O 1
ATOM 2691 N N . SER A 1 337 ? 30.418 -12.874 -24.469 1.00 85.19 337 SER A N 1
ATOM 2692 C CA . SER A 1 337 ? 30.270 -12.005 -23.309 1.00 85.19 337 SER A CA 1
ATOM 2693 C C . SER A 1 337 ? 29.824 -12.751 -22.068 1.00 85.19 337 SER A C 1
ATOM 2695 O O . SER A 1 337 ? 29.051 -13.706 -22.152 1.00 85.19 337 SER A O 1
ATOM 2697 N N . ALA A 1 338 ? 30.304 -12.292 -20.916 1.00 82.19 338 ALA A N 1
ATOM 2698 C CA . ALA A 1 338 ? 29.987 -12.865 -19.617 1.00 82.19 338 ALA A CA 1
ATOM 2699 C C . ALA A 1 338 ? 29.915 -11.784 -18.533 1.00 82.19 338 ALA A C 1
ATOM 2701 O O . ALA A 1 338 ? 30.466 -10.695 -18.699 1.00 82.19 338 ALA A O 1
ATOM 2702 N N . ASP A 1 339 ? 29.206 -12.064 -17.442 1.00 79.69 339 ASP A N 1
ATOM 2703 C CA . ASP A 1 339 ? 29.142 -11.152 -16.296 1.00 79.69 339 ASP A CA 1
ATOM 2704 C C . ASP A 1 339 ? 30.528 -10.955 -15.639 1.00 79.69 339 ASP A C 1
ATOM 2706 O O . ASP A 1 339 ? 31.416 -11.800 -15.737 1.00 79.69 339 ASP A O 1
ATOM 2710 N N . ALA A 1 340 ? 30.679 -9.843 -14.909 1.00 65.50 340 ALA A N 1
ATOM 2711 C CA . ALA A 1 340 ? 31.735 -9.606 -13.914 1.00 65.50 340 ALA A CA 1
ATOM 2712 C C . ALA A 1 340 ? 33.205 -9.670 -14.394 1.00 65.50 340 ALA A C 1
ATOM 2714 O O . ALA A 1 340 ? 33.999 -10.432 -13.849 1.00 65.50 340 ALA A O 1
ATOM 2715 N N . CYS A 1 341 ? 33.606 -8.814 -15.343 1.00 64.06 341 CYS A N 1
ATOM 2716 C CA . CYS A 1 341 ? 35.009 -8.659 -15.780 1.00 64.06 341 CYS A CA 1
ATOM 2717 C C . CYS A 1 341 ? 35.726 -9.989 -16.093 1.00 64.06 341 CYS A C 1
ATOM 2719 O O . CYS A 1 341 ? 36.936 -10.091 -15.917 1.00 64.06 341 CYS A O 1
ATOM 2721 N N . ALA A 1 342 ? 34.999 -10.999 -16.584 1.00 68.69 342 ALA A N 1
ATOM 2722 C CA . ALA A 1 342 ? 35.483 -12.374 -16.743 1.00 68.69 342 ALA A CA 1
ATOM 2723 C C . ALA A 1 342 ? 36.743 -12.542 -17.620 1.00 68.69 342 ALA A C 1
ATOM 2725 O O . ALA A 1 342 ? 37.344 -13.613 -17.630 1.00 68.69 342 ALA A O 1
ATOM 2726 N N . TYR A 1 343 ? 37.125 -11.507 -18.371 1.00 70.12 343 TYR A N 1
ATOM 2727 C CA . TYR A 1 343 ? 38.243 -11.511 -19.318 1.00 70.12 343 TYR A CA 1
ATOM 2728 C C . TYR A 1 343 ? 39.398 -10.588 -18.908 1.00 70.12 343 TYR A C 1
ATOM 2730 O O . TYR A 1 343 ? 40.302 -10.359 -19.708 1.00 70.12 343 TYR A O 1
ATOM 2738 N N . VAL A 1 344 ? 39.367 -10.038 -17.692 1.00 68.62 344 VAL A N 1
ATOM 2739 C CA . VAL A 1 344 ? 40.441 -9.210 -17.133 1.00 68.62 344 VAL A CA 1
ATOM 2740 C C . VAL A 1 344 ? 41.021 -9.955 -15.933 1.00 68.62 344 VAL A C 1
ATOM 2742 O O . VAL A 1 344 ? 40.282 -10.297 -15.012 1.00 68.62 344 VAL A O 1
ATOM 2745 N N . GLU A 1 345 ? 42.325 -10.236 -15.946 1.00 63.59 345 GLU A N 1
ATOM 2746 C CA . GLU A 1 345 ? 43.016 -10.709 -14.741 1.00 63.59 345 GLU A CA 1
ATOM 2747 C C . GLU A 1 345 ? 43.031 -9.569 -13.713 1.00 63.59 345 GLU A C 1
ATOM 2749 O O . GLU A 1 345 ? 43.407 -8.442 -14.043 1.00 63.59 345 GLU A O 1
ATOM 2754 N N . GLY A 1 346 ? 42.521 -9.852 -12.511 1.00 53.25 346 GLY A N 1
ATOM 2755 C CA . GLY A 1 346 ? 42.369 -8.881 -11.423 1.00 53.25 346 GLY A CA 1
ATOM 2756 C C . GLY A 1 346 ? 43.673 -8.472 -10.761 1.00 53.25 346 GLY A C 1
ATOM 2757 O O . GLY A 1 346 ? 44.599 -9.313 -10.706 1.00 53.25 346 GLY A O 1
#

InterPro domains:
  IPR002656 Acyltransferase 3 domain [PF01757] (18-231)
  IPR043968 SGNH domain [PF19040] (288-343)
  IPR050879 Acyltransferase 3 [PTHR23028] (2-323)

Nearest PDB structures (foldseek):
  2x0c-assembly1_A  TM=2.730E-01  e=3.362E+00  Mus musculus

Sequence (346 aa):
MWKSALTALGFASNLYFARGKDYFDPAQEEKPLLHIWSLSVEEQFYFVFPILLLLVARKSLRVQFGFLAALCALSLAASFIPSALDKYYLPHLRACELLIGSLTAVWMRYRQQRNLAVGKRYAAVGALFSACILSACLFAYSEQTAYFPGPAALIPCLAVAALIYFNHYEHPLKKFFQWKITVAAGLISYSLYLWHWPILAFMRYIGPDNLPPYSPAAAIVLTLAFSLISYHCIEKPFKKWKGSFAQSVLWIYALPMLILGAGSFFAMRLPFMAQYDRLGLTRSNTSCHNNTGKQCLWGDTEKQPELLVLGDSHADHYKTFFDAVGKKEKWSATMVSADACAYVEG

Foldseek 3Di:
DLVLVLCLLVLRSLVVCQLDDDPPDDDLLLPLNNLSLVVSLVVVCVVVVVVQCVVCVPPDLVVVLVSLVVQLVQLQVVLPDDDSTRLQSDSSVCVNLVSLLVSLVSVLVVCVVVVPPVLQVCLAVQLVVLVVQLVVCVPVDDPPDPSPPHPVSCSNSVSVSSNVSSLVYDDDVVVVCVDPVNVVCVLLVVLLSSQLRSLSSVVVVCPPVNDDPCSVVVSVVRSVVRSVCCSVVPVVCVVPDDDDPVVCCVPVRVVVSCVSVVVVVVVCVPVVVVVCVVLVVDCPPLFQEPPPPDQQKAAQPVDDAPEEQEEAVVSSVCRSVQNVVNPVVVHMYGYHYYPDPPPDDD

Solvent-accessible surface area (backbone atoms only — not comparable to full-atom values): 18939 Å² total; per-residue (Å²): 110,68,71,48,53,57,27,45,76,68,46,38,22,14,63,58,59,14,71,56,77,60,98,83,52,74,60,70,72,43,41,50,68,47,76,55,22,58,55,16,39,50,52,54,44,65,63,49,49,58,61,60,43,60,79,36,65,88,48,55,65,66,56,39,42,53,52,48,49,50,52,27,51,49,14,40,55,51,44,75,54,88,66,98,46,46,59,77,44,38,49,64,34,48,43,30,60,61,39,48,52,51,43,44,53,47,50,51,52,51,35,60,77,66,72,60,67,70,57,56,84,44,14,53,63,44,29,49,49,20,51,50,51,45,56,47,48,69,74,70,59,56,98,80,44,72,59,58,53,24,71,53,50,46,57,55,43,50,25,50,40,46,28,57,59,21,56,73,38,87,38,76,69,44,56,59,62,67,30,70,66,51,43,49,52,61,73,37,40,68,33,38,62,64,37,43,49,34,56,51,6,53,50,56,64,65,30,76,90,75,49,62,93,61,46,67,61,50,48,53,53,50,23,51,50,54,10,53,49,42,31,64,72,45,51,51,53,60,74,66,58,81,68,54,71,68,52,45,47,42,66,69,44,50,47,54,50,46,50,52,50,51,50,50,59,51,56,66,64,35,68,67,48,57,47,38,51,72,60,54,73,40,65,83,82,72,51,35,59,74,38,89,87,57,88,39,68,28,28,24,78,92,49,77,63,82,40,80,48,75,43,32,71,68,50,55,65,42,45,56,58,45,26,56,50,16,49,72,75,66,38,15,30,37,49,50,22,31,71,84,63,75,87,57,90,129